Protein AF-A0A1Q7WHR6-F1 (afdb_monomer_lite)

Radius of gyration: 35.39 Å; chains: 1; bounding box: 117×74×98 Å

Sequence (292 aa):
MKTTTLIAAFVVLFVSATIALASGDRPSQTASKLGVRNGVIYACVETNGSSATLGDLKLSNCHKGFRRIAWNIRGPRGLRGVSSAGKQGPAGPAGPTGAQGTQGPAGPAGAAGAQGPKGDKGAQGPSIGTFGPVALTGEDHGCVTDDPGNPNSPWANTTENRSFVVTPAQDGSGYFVTRYDLNGAFTAIVDSQHPGCNDDASFSKATKGTWNGVWTQKVSGKFDYNPDATINSSSATWDAFIAHVFGANGESPTVTFVSYEFDYYDSCGDHWRDAQYDPNDSSNESGTIGNC

Secondary structure (DSSP, 8-state):
-------------------------------PPSEEETTEEEEEEESS--TTTTT-EESS---TTEEEEEEESSPSPPPPP---PPPPPPPPPPPPP-SPPPPPPPPPPPPPPPPPPPPPPPPPPPPPEEEEEEEEEEEE---TTS-TT-TT--SEEEEEEEEEEEEE-TTSSEEEEEEEEEEEEEEEPTTPBPSSTT---B-SS--EEEEEEEEEEEEESS-B--TT----GGG-SHHHHHHHHTBTTS---EEEEEEEEEEEEETTS-EEEEEES-TT-GGG----PPP-

Structure (mmCIF, N/CA/C/O backbone):
data_AF-A0A1Q7WHR6-F1
#
_entry.id   AF-A0A1Q7WHR6-F1
#
loop_
_atom_site.group_PDB
_atom_site.id
_atom_site.type_symbol
_atom_site.label_atom_id
_atom_site.label_alt_id
_atom_site.label_comp_id
_atom_site.label_asym_id
_atom_site.label_entity_id
_atom_site.label_seq_id
_atom_site.pdbx_PDB_ins_code
_atom_site.Cartn_x
_atom_site.Cartn_y
_atom_site.Cartn_z
_atom_site.occupancy
_atom_site.B_iso_or_equiv
_atom_site.auth_seq_id
_atom_site.auth_comp_id
_atom_site.auth_asym_id
_atom_site.auth_atom_id
_atom_site.pdbx_PDB_model_num
ATOM 1 N N . MET A 1 1 ? -91.777 -55.306 6.916 1.00 38.47 1 MET A N 1
ATOM 2 C CA . MET A 1 1 ? -90.867 -56.049 7.813 1.00 38.47 1 MET A CA 1
ATOM 3 C C . MET A 1 1 ? -90.357 -55.091 8.875 1.00 38.47 1 MET A C 1
ATOM 5 O O . MET A 1 1 ? -89.919 -54.003 8.531 1.00 38.47 1 MET A O 1
ATOM 9 N N . LYS A 1 2 ? -90.527 -55.464 10.146 1.00 39.12 2 LYS A N 1
ATOM 10 C CA . LYS A 1 2 ? -90.016 -54.756 11.327 1.00 39.12 2 LYS A CA 1
ATOM 11 C C . LYS A 1 2 ? -88.489 -54.847 11.366 1.00 39.12 2 LYS A C 1
ATOM 13 O O . LYS A 1 2 ? -88.000 -55.949 11.167 1.00 39.12 2 LYS A O 1
ATOM 18 N N . THR A 1 3 ? -87.816 -53.766 11.764 1.00 36.97 3 THR A N 1
ATOM 19 C CA . THR A 1 3 ? -86.768 -53.796 12.806 1.00 36.97 3 THR A CA 1
ATOM 20 C C . THR A 1 3 ? -86.404 -52.374 13.226 1.00 36.97 3 THR A C 1
ATOM 22 O O . THR A 1 3 ? -85.844 -51.598 12.459 1.00 36.97 3 THR A O 1
ATOM 25 N N . THR A 1 4 ? -86.751 -52.061 14.469 1.00 41.03 4 THR A N 1
ATOM 26 C CA . THR A 1 4 ? -86.282 -50.935 15.279 1.00 41.03 4 THR A CA 1
ATOM 27 C C . THR A 1 4 ? -84.907 -51.280 15.846 1.00 41.03 4 THR A C 1
ATOM 29 O O . THR A 1 4 ? -84.769 -52.397 16.335 1.00 41.03 4 THR A O 1
ATOM 32 N N . THR A 1 5 ? -83.937 -50.358 15.896 1.00 35.16 5 THR A N 1
ATOM 33 C CA . THR A 1 5 ? -82.943 -50.268 16.994 1.00 35.16 5 THR A CA 1
ATOM 34 C C . THR A 1 5 ? -82.353 -48.848 17.049 1.00 35.16 5 THR A C 1
ATOM 36 O O . THR A 1 5 ? -81.918 -48.314 16.033 1.00 35.16 5 THR A O 1
ATOM 39 N N . LEU A 1 6 ? -82.404 -48.245 18.243 1.00 41.59 6 LEU A N 1
ATOM 40 C CA . LEU A 1 6 ? -81.814 -46.958 18.641 1.00 41.59 6 LEU A CA 1
ATOM 41 C C . LEU A 1 6 ? -80.280 -46.953 18.508 1.00 41.59 6 LEU A C 1
ATOM 43 O O . LEU A 1 6 ? -79.699 -48.021 18.612 1.00 41.59 6 LEU A O 1
ATOM 47 N N . ILE A 1 7 ? -79.636 -45.774 18.465 1.00 33.69 7 ILE A N 1
ATOM 48 C CA . ILE A 1 7 ? -78.456 -45.446 19.303 1.00 33.69 7 ILE A CA 1
ATOM 49 C C . ILE A 1 7 ? -78.232 -43.915 19.367 1.00 33.69 7 ILE A C 1
ATOM 51 O O . ILE A 1 7 ? -78.179 -43.226 18.355 1.00 33.69 7 ILE A O 1
ATOM 55 N N . ALA A 1 8 ? -78.148 -43.455 20.621 1.00 33.28 8 ALA A N 1
ATOM 56 C CA . ALA A 1 8 ? -77.545 -42.269 21.242 1.00 33.28 8 ALA A CA 1
ATOM 57 C C . ALA A 1 8 ? -77.167 -41.015 20.420 1.00 33.28 8 ALA A C 1
ATOM 59 O O . ALA A 1 8 ? -76.287 -41.027 19.564 1.00 33.28 8 ALA A O 1
ATOM 60 N N . ALA A 1 9 ? -77.722 -39.880 20.857 1.00 34.44 9 ALA A N 1
ATOM 61 C CA . ALA A 1 9 ? -77.229 -38.539 20.568 1.00 34.44 9 ALA A CA 1
ATOM 62 C C . ALA A 1 9 ? -75.995 -38.211 21.432 1.00 34.44 9 ALA A C 1
ATOM 64 O O . ALA A 1 9 ? -76.080 -38.213 22.659 1.00 34.44 9 ALA A O 1
ATOM 65 N N . PHE A 1 10 ? -74.871 -37.878 20.793 1.00 34.62 10 PHE A N 1
ATOM 66 C CA . PHE A 1 10 ? -73.736 -37.200 21.423 1.00 34.62 10 PHE A CA 1
ATOM 67 C C . PHE A 1 10 ? -73.718 -35.746 20.944 1.00 34.62 10 PHE A C 1
ATOM 69 O O . PHE A 1 10 ? -73.472 -35.465 19.773 1.00 34.62 10 PHE A O 1
ATOM 76 N N . VAL A 1 11 ? -73.999 -34.818 21.857 1.00 34.59 11 VAL A N 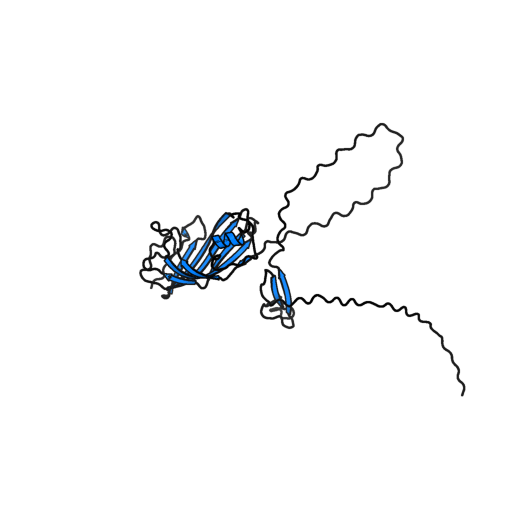1
ATOM 77 C CA . VAL A 1 11 ? -73.813 -33.382 21.638 1.00 34.59 11 VAL A CA 1
ATOM 78 C C . VAL A 1 11 ? -72.322 -33.089 21.788 1.00 34.59 11 VAL A C 1
ATOM 80 O O . VAL A 1 11 ? -71.795 -33.111 22.897 1.00 34.59 11 VAL A O 1
ATOM 83 N N . VAL A 1 12 ? -71.636 -32.831 20.674 1.00 36.25 12 VAL A N 1
ATOM 84 C CA . VAL A 1 12 ? -70.263 -32.312 20.677 1.00 36.25 12 VAL A CA 1
ATOM 85 C C . VAL A 1 12 ? -70.326 -30.815 20.387 1.00 36.25 12 VAL A C 1
ATOM 87 O O . VAL A 1 12 ? -70.587 -30.390 19.265 1.00 36.25 12 VAL A O 1
ATOM 90 N N . LEU A 1 13 ? -70.107 -30.016 21.430 1.00 32.31 13 LEU A N 1
ATOM 91 C CA . LEU A 1 13 ? -69.873 -28.577 21.339 1.00 32.31 13 LEU A CA 1
ATOM 92 C C . LEU A 1 13 ? -68.468 -28.352 20.760 1.00 32.31 13 LEU A C 1
ATOM 94 O O . LEU A 1 13 ? -67.472 -28.470 21.471 1.00 32.31 13 LEU A O 1
ATOM 98 N N . PHE A 1 14 ? -68.375 -28.035 19.468 1.00 32.69 14 PHE A N 1
ATOM 99 C CA . PHE A 1 14 ? -67.142 -27.512 18.882 1.00 32.69 14 PHE A CA 1
ATOM 100 C C . PHE A 1 14 ? -67.062 -26.005 19.140 1.00 32.69 14 PHE A C 1
ATOM 102 O O . PHE A 1 14 ? -67.737 -25.210 18.491 1.00 32.69 14 PHE A O 1
ATOM 109 N N . VAL A 1 15 ? -66.217 -25.612 20.094 1.00 36.81 15 VAL A N 1
ATOM 110 C CA . VAL A 1 15 ? -65.730 -24.235 20.214 1.00 36.81 15 VAL A CA 1
ATOM 111 C C . VAL A 1 15 ? -64.713 -24.023 19.095 1.00 36.81 15 VAL A C 1
ATOM 113 O O . VAL A 1 15 ? -63.609 -24.563 19.125 1.00 36.81 15 VAL A O 1
ATOM 116 N N . SER A 1 16 ? -65.096 -23.268 18.071 1.00 37.38 16 SER A N 1
ATOM 117 C CA . SER A 1 16 ? -64.207 -22.855 16.989 1.00 37.38 16 SER A CA 1
ATOM 118 C C . SER A 1 16 ? -63.208 -21.812 17.497 1.00 37.38 16 SER A C 1
ATOM 120 O O . SER A 1 16 ? -63.528 -20.628 17.586 1.00 37.38 16 SER A O 1
ATOM 122 N N . ALA A 1 17 ? -61.991 -22.249 17.823 1.00 36.03 17 ALA A N 1
ATOM 123 C CA . ALA A 1 17 ? -60.837 -21.370 17.969 1.00 36.03 17 ALA A CA 1
ATOM 124 C C . ALA A 1 17 ? -60.294 -21.021 16.574 1.00 36.03 17 ALA A C 1
ATOM 126 O O . ALA A 1 17 ? -59.627 -21.827 15.926 1.00 36.03 17 ALA A O 1
ATOM 127 N N . THR A 1 18 ? -60.587 -19.815 16.095 1.00 38.56 18 THR A N 1
ATOM 128 C CA . THR A 1 18 ? -59.918 -19.231 14.929 1.00 38.56 18 THR A CA 1
ATOM 129 C C . THR A 1 18 ? -58.466 -18.928 15.291 1.00 38.56 18 THR A C 1
ATOM 131 O O . THR A 1 18 ? -58.178 -17.937 15.961 1.00 38.56 18 THR A O 1
ATOM 134 N N . ILE A 1 19 ? -57.541 -19.780 14.851 1.00 40.56 19 ILE A N 1
ATOM 135 C CA . ILE A 1 19 ? -56.112 -19.465 14.846 1.00 40.56 19 ILE A CA 1
ATOM 136 C C . ILE A 1 19 ? -55.890 -18.473 13.704 1.00 40.56 19 ILE A C 1
ATOM 138 O O . ILE A 1 19 ? -55.896 -18.846 12.531 1.00 40.56 19 ILE A O 1
ATOM 142 N N . ALA A 1 20 ? -55.711 -17.198 14.045 1.00 36.25 20 ALA A N 1
ATOM 143 C CA . ALA A 1 20 ? -55.145 -16.225 13.127 1.00 36.25 20 ALA A CA 1
ATOM 144 C C . ALA A 1 20 ? -53.688 -16.634 12.862 1.00 36.25 20 ALA A C 1
ATOM 146 O O . ALA A 1 20 ? -52.799 -16.384 13.676 1.00 36.25 20 ALA A O 1
ATOM 147 N N . LEU A 1 21 ? -53.446 -17.310 11.738 1.00 35.66 21 LEU A N 1
ATOM 148 C CA . LEU A 1 21 ? -52.103 -17.453 11.194 1.00 35.66 21 LEU A CA 1
ATOM 149 C C . LEU A 1 21 ? -51.655 -16.054 10.777 1.00 35.66 21 LEU A C 1
ATOM 151 O O . LEU A 1 21 ? -52.001 -15.574 9.701 1.00 35.66 21 LEU A O 1
ATOM 155 N N . ALA A 1 22 ? -50.909 -15.386 11.654 1.00 37.78 22 ALA A N 1
ATOM 156 C CA . ALA A 1 22 ? -50.088 -14.263 11.254 1.00 37.78 22 ALA A CA 1
ATOM 157 C C . ALA A 1 22 ? -49.072 -14.812 10.244 1.00 37.78 22 ALA A C 1
ATOM 159 O O . ALA A 1 22 ? -48.061 -15.412 10.614 1.00 37.78 22 ALA A O 1
ATOM 160 N N . SER A 1 23 ? -49.378 -14.660 8.957 1.00 36.09 23 SER A N 1
ATOM 161 C CA . SER A 1 23 ? -48.401 -14.740 7.883 1.00 36.09 23 SER A CA 1
ATOM 162 C C . SER A 1 23 ? -47.392 -13.630 8.139 1.00 36.09 23 SER A C 1
ATOM 164 O O . SER A 1 23 ? -47.563 -12.487 7.722 1.00 36.09 23 SER A O 1
ATOM 166 N N . GLY A 1 24 ? -46.370 -13.958 8.927 1.00 35.31 24 GLY A N 1
ATOM 167 C CA . GLY A 1 24 ? -45.174 -13.154 9.048 1.00 35.31 24 GLY A CA 1
ATOM 168 C C . GLY A 1 24 ? -44.484 -13.170 7.697 1.00 35.31 24 GLY A C 1
ATOM 169 O O . GLY A 1 24 ? -43.630 -14.024 7.454 1.00 35.31 24 GLY A O 1
ATOM 170 N N . ASP A 1 25 ? -44.874 -12.242 6.825 1.00 33.44 25 ASP A N 1
ATOM 171 C CA . ASP A 1 25 ? -44.061 -11.832 5.694 1.00 33.44 25 ASP A CA 1
ATOM 172 C C . ASP A 1 25 ? -42.726 -11.371 6.270 1.00 33.44 25 ASP A C 1
ATOM 174 O O . ASP A 1 25 ? -42.564 -10.265 6.792 1.00 33.44 25 ASP A O 1
ATOM 178 N N . ARG A 1 26 ? -41.753 -12.284 6.245 1.00 35.84 26 ARG A N 1
ATOM 179 C CA . ARG A 1 26 ? -40.358 -11.926 6.450 1.00 35.84 26 ARG A CA 1
ATOM 180 C C . ARG A 1 26 ? -40.039 -10.908 5.361 1.00 35.84 26 ARG A C 1
ATOM 182 O O . ARG A 1 26 ? -40.269 -11.226 4.193 1.00 35.84 26 ARG A O 1
ATOM 189 N N . PRO A 1 27 ? -39.503 -9.723 5.696 1.00 35.78 27 PRO A N 1
ATOM 190 C CA . PRO A 1 27 ? -39.115 -8.768 4.678 1.00 35.78 27 PRO A CA 1
ATOM 191 C C . PRO A 1 27 ? -38.142 -9.471 3.735 1.00 35.78 27 PRO A C 1
ATOM 193 O O . PRO A 1 27 ? -37.086 -9.960 4.151 1.00 35.78 27 PRO A O 1
ATOM 196 N N . SER A 1 28 ? -38.560 -9.585 2.475 1.00 39.00 28 SER A N 1
ATOM 197 C CA . SER A 1 28 ? -37.748 -10.083 1.380 1.00 39.00 28 SER A CA 1
ATOM 198 C C . SER A 1 28 ? -36.510 -9.200 1.302 1.00 39.00 28 SER A C 1
ATOM 200 O O . SER A 1 28 ? -36.550 -8.102 0.750 1.00 39.00 28 SER A O 1
ATOM 202 N N . GLN A 1 29 ? -35.412 -9.663 1.902 1.00 44.34 29 GLN A N 1
ATOM 203 C CA . GLN A 1 29 ? -34.105 -9.070 1.690 1.00 44.34 29 GLN A CA 1
ATOM 204 C C . GLN A 1 29 ? -33.815 -9.186 0.198 1.00 44.34 29 GLN A C 1
ATOM 206 O O . GLN A 1 29 ? -33.512 -10.277 -0.293 1.00 44.34 29 GLN A O 1
ATOM 211 N N . THR A 1 30 ? -33.924 -8.065 -0.516 1.00 43.00 30 THR A N 1
ATOM 212 C CA . THR A 1 30 ? -33.349 -7.874 -1.848 1.00 43.00 30 THR A CA 1
ATOM 213 C C . THR A 1 30 ? -31.996 -8.563 -1.873 1.00 43.00 30 THR A C 1
ATOM 215 O O . THR A 1 30 ? -31.119 -8.242 -1.070 1.00 43.00 30 THR A O 1
ATOM 218 N N . ALA A 1 31 ? -31.861 -9.589 -2.710 1.00 53.69 31 ALA A N 1
ATOM 219 C CA . ALA A 1 31 ? -30.691 -10.439 -2.688 1.00 53.69 31 ALA A CA 1
ATOM 220 C C . ALA A 1 31 ? -29.458 -9.629 -3.103 1.00 53.69 31 ALA A C 1
ATOM 222 O O . ALA A 1 31 ? -29.236 -9.382 -4.285 1.00 53.69 31 ALA A O 1
ATOM 223 N N . SER A 1 32 ? -28.662 -9.201 -2.121 1.00 58.97 32 SER A N 1
ATOM 224 C CA . SER A 1 32 ? -27.377 -8.560 -2.372 1.00 58.97 32 SER A CA 1
ATOM 225 C C . SER A 1 32 ? -26.523 -9.474 -3.252 1.00 58.97 32 SER A C 1
ATOM 227 O O . SER A 1 32 ? -26.361 -10.660 -2.953 1.00 58.97 32 SER A O 1
ATOM 229 N N . LYS A 1 33 ? -26.011 -8.916 -4.356 1.00 76.19 33 LYS A N 1
ATOM 230 C CA . LYS A 1 33 ? -25.026 -9.556 -5.241 1.00 76.19 33 LYS A CA 1
ATOM 231 C C . LYS A 1 33 ? -23.823 -9.995 -4.391 1.00 76.19 33 LYS A C 1
ATOM 233 O O . LYS A 1 33 ? -23.391 -9.223 -3.536 1.00 76.19 33 LYS A O 1
ATOM 238 N N . LEU A 1 34 ? -23.330 -11.214 -4.613 1.00 81.94 34 LEU A N 1
ATOM 239 C CA . LEU A 1 34 ? -22.184 -11.781 -3.889 1.00 81.94 34 LEU A CA 1
ATOM 240 C C . LEU A 1 34 ? -20.932 -10.902 -4.052 1.00 81.94 34 LEU A C 1
ATOM 242 O O . LEU A 1 34 ? -20.811 -10.170 -5.038 1.00 81.94 34 LEU A O 1
ATOM 246 N N . GLY A 1 35 ? -20.025 -10.960 -3.076 1.00 79.44 35 GLY A N 1
ATOM 247 C CA . GLY A 1 35 ? -18.843 -10.097 -2.983 1.00 79.44 35 GLY A CA 1
ATOM 248 C C . GLY A 1 35 ? -18.822 -9.231 -1.721 1.00 79.44 35 GLY A C 1
ATOM 249 O O . GLY A 1 35 ? -19.661 -9.376 -0.831 1.00 79.44 35 GLY A O 1
ATOM 250 N N . VAL A 1 36 ? -17.847 -8.323 -1.641 1.00 81.69 36 VAL A N 1
ATOM 251 C CA . VAL A 1 36 ? -17.707 -7.368 -0.530 1.00 81.69 36 VAL A CA 1
ATOM 252 C C . VAL A 1 36 ? -18.415 -6.068 -0.891 1.00 81.69 36 VAL A C 1
ATOM 254 O O . VAL A 1 36 ? -18.071 -5.447 -1.894 1.00 81.69 36 VAL A O 1
ATOM 257 N N . ARG A 1 37 ? -19.393 -5.640 -0.083 1.00 74.38 37 ARG A N 1
ATOM 258 C CA . ARG A 1 37 ? -20.081 -4.349 -0.250 1.00 74.38 37 ARG A CA 1
ATOM 259 C C . ARG A 1 37 ? -20.375 -3.695 1.088 1.00 74.38 37 ARG A C 1
ATOM 261 O O . ARG A 1 37 ? -20.989 -4.316 1.950 1.00 74.38 37 ARG A O 1
ATOM 268 N N . ASN A 1 38 ? -19.974 -2.431 1.226 1.00 65.06 38 ASN A N 1
ATOM 269 C CA . ASN A 1 38 ? -20.167 -1.617 2.432 1.00 65.06 38 ASN A CA 1
ATOM 270 C C . ASN A 1 38 ? -19.705 -2.338 3.709 1.00 65.06 38 ASN A C 1
ATOM 272 O O . ASN A 1 38 ? -20.415 -2.363 4.709 1.00 65.06 38 ASN A O 1
ATOM 276 N N . GLY A 1 39 ? -18.549 -3.006 3.643 1.00 66.88 39 GLY A N 1
ATOM 277 C CA . GLY A 1 39 ? -18.014 -3.753 4.780 1.00 66.88 39 GLY A CA 1
ATOM 278 C C . GLY A 1 39 ? -18.786 -5.017 5.146 1.00 66.88 39 GLY A C 1
ATOM 279 O O . GLY A 1 39 ? -18.549 -5.573 6.206 1.00 66.88 39 GLY A O 1
ATOM 280 N N . VAL A 1 40 ? -19.693 -5.502 4.301 1.00 73.25 40 VAL A N 1
ATOM 281 C CA . VAL A 1 40 ? -20.352 -6.797 4.485 1.00 73.25 40 VAL A CA 1
ATOM 282 C C . VAL A 1 40 ? -19.897 -7.732 3.378 1.00 73.25 40 VAL A C 1
ATOM 284 O O . VAL A 1 40 ? -19.962 -7.387 2.195 1.00 73.25 40 VAL A O 1
ATOM 287 N N . ILE A 1 41 ? -19.435 -8.920 3.760 1.00 83.31 41 ILE A N 1
ATOM 288 C CA . ILE A 1 41 ? -19.103 -9.978 2.812 1.00 83.31 41 ILE A CA 1
ATOM 289 C C . ILE A 1 41 ? -20.350 -10.820 2.594 1.00 83.31 41 ILE A C 1
ATOM 291 O O . ILE A 1 41 ? -20.905 -11.376 3.540 1.00 83.31 41 ILE A O 1
ATOM 295 N N . TYR A 1 42 ? -20.777 -10.914 1.340 1.00 84.44 42 TYR A N 1
ATOM 296 C CA . TYR A 1 42 ? -21.857 -11.782 0.895 1.00 84.44 42 TYR A CA 1
ATOM 297 C C . TYR A 1 42 ? -21.247 -12.963 0.149 1.00 84.44 42 TYR A C 1
ATOM 299 O O . TYR A 1 42 ? -20.692 -12.793 -0.938 1.00 84.44 42 TYR A O 1
ATOM 307 N N . ALA A 1 43 ? -21.360 -14.159 0.717 1.00 90.38 43 ALA A N 1
ATOM 308 C CA . ALA A 1 43 ? -20.794 -15.367 0.131 1.00 90.38 43 ALA A CA 1
ATOM 309 C C . ALA A 1 43 ? -21.745 -16.558 0.258 1.00 90.38 43 ALA A C 1
ATOM 311 O O . ALA A 1 43 ? -22.753 -16.520 0.971 1.00 90.38 43 ALA A O 1
ATOM 312 N N . CYS A 1 44 ? -21.407 -17.630 -0.443 1.00 91.56 44 CYS A N 1
ATOM 313 C CA . CYS A 1 44 ? -22.079 -18.914 -0.352 1.00 91.56 44 CYS A CA 1
ATOM 314 C C . CYS A 1 44 ? -21.124 -19.900 0.319 1.00 91.56 44 CYS A C 1
ATOM 316 O O . CYS A 1 44 ? -19.983 -20.023 -0.120 1.00 91.56 44 CYS A O 1
ATOM 318 N N . VAL A 1 45 ? -21.586 -20.589 1.360 1.00 92.00 45 VAL A N 1
ATOM 319 C CA . VAL A 1 45 ? -20.843 -21.676 2.005 1.00 92.00 45 VAL A CA 1
ATOM 320 C C . VAL A 1 45 ? -21.401 -23.017 1.552 1.00 92.00 45 VAL A C 1
ATOM 322 O O . VAL A 1 45 ? -22.621 -23.214 1.566 1.00 92.00 45 VAL A O 1
ATOM 325 N N . GLU A 1 46 ? -20.530 -23.925 1.126 1.00 91.12 46 GLU A N 1
ATOM 326 C CA . GLU A 1 46 ? -20.921 -25.279 0.742 1.00 91.12 46 GLU A CA 1
ATOM 327 C C . GLU A 1 46 ? -21.429 -26.044 1.962 1.00 91.12 46 GLU A C 1
ATOM 329 O O . GLU A 1 46 ? -20.741 -26.166 2.974 1.00 91.12 46 GLU A O 1
ATOM 334 N N . THR A 1 47 ? -22.659 -26.542 1.882 1.00 89.19 47 THR A N 1
ATOM 335 C CA . THR A 1 47 ? -23.304 -27.297 2.971 1.00 89.19 47 THR A CA 1
ATOM 336 C C . THR A 1 47 ? -23.578 -28.747 2.636 1.00 89.19 47 THR A C 1
ATOM 338 O O . THR A 1 47 ? -23.815 -29.535 3.543 1.00 89.19 47 THR A O 1
ATOM 341 N N . ASN A 1 48 ? -23.492 -29.096 1.355 1.00 86.88 48 ASN A N 1
ATOM 342 C CA . ASN A 1 48 ? -23.523 -30.460 0.863 1.00 86.88 48 ASN A CA 1
ATOM 343 C C . ASN A 1 48 ? -22.339 -30.610 -0.093 1.00 86.88 48 ASN A C 1
ATOM 345 O O . ASN A 1 48 ? -22.377 -30.032 -1.173 1.00 86.88 48 ASN A O 1
ATOM 349 N N . GLY A 1 49 ? -21.324 -31.365 0.316 1.00 82.00 49 GLY A N 1
ATOM 350 C CA . GLY A 1 49 ? -20.096 -31.605 -0.439 1.00 82.00 49 GLY A CA 1
ATOM 351 C C . GLY A 1 49 ? -19.376 -32.844 0.094 1.00 82.00 49 GLY A C 1
ATOM 352 O O . GLY A 1 49 ? -19.847 -33.491 1.033 1.00 82.00 49 GLY A O 1
ATOM 353 N N . SER A 1 50 ? -18.240 -33.194 -0.502 1.00 87.69 50 SER A N 1
ATOM 354 C CA . SER A 1 50 ? -17.350 -34.216 0.061 1.00 87.69 50 SER A CA 1
ATOM 355 C C . SER A 1 50 ? -16.581 -33.656 1.263 1.00 87.69 50 SER A C 1
ATOM 357 O O . SER A 1 50 ? -16.588 -32.451 1.516 1.00 87.69 50 SER A O 1
ATOM 359 N N . SER A 1 51 ? -15.837 -34.503 1.977 1.00 85.75 51 SER A N 1
ATOM 360 C CA . SER A 1 51 ? -14.931 -34.052 3.045 1.00 85.75 51 SER A CA 1
ATOM 361 C C . SER A 1 51 ? -13.872 -33.043 2.580 1.00 85.75 51 SER A C 1
ATOM 363 O O . SER A 1 51 ? -13.285 -32.369 3.416 1.00 85.75 51 SER A O 1
ATOM 365 N N . ALA A 1 52 ? -13.624 -32.935 1.270 1.00 83.19 52 ALA A N 1
ATOM 366 C CA . ALA A 1 52 ? -12.661 -32.002 0.690 1.00 83.19 52 ALA A CA 1
ATOM 367 C C . ALA A 1 52 ? -13.261 -30.638 0.300 1.00 83.19 52 ALA A C 1
ATOM 369 O O . ALA A 1 52 ? -12.507 -29.738 -0.042 1.00 83.19 52 ALA A O 1
ATOM 370 N N . THR A 1 53 ? -14.590 -30.501 0.283 1.00 83.25 53 THR A N 1
ATOM 371 C CA . THR A 1 53 ? -15.293 -29.329 -0.290 1.00 83.25 53 THR A CA 1
ATOM 372 C C . THR A 1 53 ? -16.350 -28.749 0.648 1.00 83.25 53 THR A C 1
ATOM 374 O O . THR A 1 53 ? -16.685 -27.570 0.570 1.00 83.25 53 THR A O 1
ATOM 377 N N . LEU A 1 54 ? -16.859 -29.540 1.598 1.00 85.75 54 LEU A N 1
ATOM 378 C CA . LEU A 1 54 ? -17.799 -29.061 2.605 1.00 85.75 54 LEU A CA 1
ATOM 379 C C . LEU A 1 54 ? -17.193 -27.900 3.413 1.00 85.75 54 LEU A C 1
ATOM 381 O O . LEU A 1 54 ? -16.160 -28.056 4.060 1.00 85.75 54 LEU A O 1
ATOM 385 N N . GLY A 1 55 ? -17.879 -26.756 3.426 1.00 85.31 55 GLY A N 1
ATOM 386 C CA . GLY A 1 55 ? -17.413 -25.535 4.085 1.00 85.31 55 GLY A CA 1
ATOM 387 C C . GLY A 1 55 ? -16.681 -24.551 3.172 1.00 85.31 55 GLY A C 1
ATOM 388 O O . GLY A 1 55 ? -16.412 -23.433 3.613 1.00 85.31 55 GLY A O 1
ATOM 389 N N . ASP A 1 56 ? -16.421 -24.904 1.911 1.00 89.75 56 ASP A N 1
ATOM 390 C CA . ASP A 1 56 ? -15.816 -23.992 0.944 1.00 89.75 56 ASP A CA 1
ATOM 391 C C . ASP A 1 56 ? -16.625 -22.700 0.797 1.00 89.75 56 ASP A C 1
ATOM 393 O O . ASP A 1 56 ? -17.857 -22.701 0.677 1.00 89.75 56 ASP A O 1
ATOM 397 N N . LEU A 1 57 ? -15.901 -21.584 0.730 1.00 89.62 57 LEU A N 1
ATOM 398 C CA . LEU A 1 57 ? -16.463 -20.269 0.470 1.00 89.62 57 LEU A CA 1
ATOM 399 C C . LEU A 1 57 ? -16.422 -19.965 -1.034 1.00 89.62 57 LEU A C 1
ATOM 401 O O . LEU A 1 57 ? -15.357 -19.987 -1.650 1.00 89.62 57 LEU A O 1
ATOM 405 N N . LYS A 1 58 ? -17.568 -19.629 -1.636 1.00 85.56 58 LYS A N 1
ATOM 406 C CA . LYS A 1 58 ? -17.667 -19.224 -3.050 1.00 85.56 58 LYS A CA 1
ATOM 407 C C . LYS A 1 58 ? -18.324 -17.847 -3.188 1.00 85.56 58 LYS A C 1
ATOM 409 O O . LYS A 1 58 ? -19.302 -17.536 -2.506 1.00 85.56 58 LYS A O 1
ATOM 414 N N . LEU A 1 59 ? -17.800 -17.037 -4.113 1.00 85.31 59 LEU A N 1
ATOM 415 C CA . LEU A 1 59 ? -18.279 -15.677 -4.425 1.00 85.31 59 LEU A CA 1
ATOM 416 C C . LEU A 1 59 ? -18.990 -15.575 -5.789 1.00 85.31 59 LEU A C 1
ATOM 418 O O . LEU A 1 59 ? -19.409 -14.489 -6.180 1.00 85.31 59 LEU A O 1
ATOM 422 N N . SER A 1 60 ? -19.127 -16.688 -6.518 1.00 78.00 60 SER A N 1
ATOM 423 C CA . SER A 1 60 ? -19.587 -16.711 -7.913 1.00 78.00 60 SER A CA 1
ATOM 424 C C . SER A 1 60 ? -21.107 -16.858 -8.079 1.00 78.00 60 SER A C 1
ATOM 426 O O . SER A 1 60 ? -21.683 -16.075 -8.822 1.00 78.00 60 SER A O 1
ATOM 428 N N . ASN A 1 61 ? -21.774 -17.804 -7.404 1.00 80.81 61 ASN A N 1
ATOM 429 C CA . ASN A 1 61 ? -23.242 -17.929 -7.298 1.00 80.81 61 ASN A CA 1
ATOM 430 C C . ASN A 1 61 ? -23.622 -18.940 -6.198 1.00 80.81 61 ASN A C 1
ATOM 432 O O . ASN A 1 61 ? -22.889 -19.896 -5.951 1.00 80.81 61 ASN A O 1
ATOM 436 N N . CYS A 1 62 ? -24.780 -18.765 -5.546 1.00 84.38 62 CYS A N 1
ATOM 437 C CA . CYS A 1 62 ? -25.284 -19.755 -4.584 1.00 84.38 62 CYS A CA 1
ATOM 438 C C . CYS A 1 62 ? -26.086 -20.827 -5.326 1.00 84.38 62 CYS A C 1
ATOM 440 O O . CYS A 1 62 ? -27.217 -20.582 -5.745 1.00 84.38 62 CYS A O 1
ATOM 442 N N . HIS A 1 63 ? -25.509 -22.017 -5.469 1.00 83.81 63 HIS A N 1
ATOM 443 C CA . HIS A 1 63 ? -26.179 -23.171 -6.065 1.00 83.81 63 HIS A CA 1
ATOM 444 C C . HIS A 1 63 ? -26.887 -24.030 -5.006 1.00 83.81 63 HIS A C 1
ATOM 446 O O . HIS A 1 63 ? -26.722 -23.843 -3.798 1.00 83.81 63 HIS A O 1
ATOM 452 N N . LYS A 1 64 ? -27.700 -24.994 -5.455 1.00 87.19 64 LYS A N 1
ATOM 453 C CA . LYS A 1 64 ? -28.340 -25.971 -4.564 1.00 87.19 64 LYS A CA 1
ATOM 454 C C . LYS A 1 64 ? -27.256 -26.732 -3.789 1.00 87.19 64 LYS A C 1
ATOM 456 O O . LYS A 1 64 ? -26.330 -27.249 -4.396 1.00 87.19 64 LYS A O 1
ATOM 461 N N . GLY A 1 65 ? -27.380 -26.788 -2.463 1.00 84.75 65 GLY A N 1
ATOM 462 C CA . GLY A 1 65 ? -26.349 -27.349 -1.580 1.00 84.75 65 GLY A CA 1
ATOM 463 C C . GLY A 1 65 ? -25.431 -26.309 -0.938 1.00 84.75 65 GLY A C 1
ATOM 464 O O . GLY A 1 65 ? -24.634 -26.673 -0.080 1.00 84.75 65 GLY A O 1
ATOM 465 N N . PHE A 1 66 ? -25.589 -25.025 -1.264 1.00 88.44 66 PHE A N 1
ATOM 466 C CA . PHE A 1 66 ? -24.906 -23.923 -0.593 1.00 88.44 66 PHE A CA 1
ATOM 467 C C . PHE A 1 66 ? -25.879 -23.117 0.267 1.00 88.44 66 PHE A C 1
ATOM 469 O O . PHE A 1 66 ? -27.047 -22.931 -0.086 1.00 88.44 66 PHE A O 1
ATOM 476 N N . ARG A 1 67 ? -25.386 -22.581 1.385 1.00 88.06 67 ARG A N 1
ATOM 477 C CA . ARG A 1 67 ? -26.106 -21.594 2.194 1.00 88.06 67 ARG A CA 1
ATOM 478 C C . ARG A 1 67 ? -25.510 -20.221 1.966 1.00 88.06 67 ARG A C 1
ATOM 480 O O . ARG A 1 67 ? -24.300 -20.037 2.032 1.00 88.06 67 ARG A O 1
ATOM 487 N N . ARG A 1 68 ? -26.370 -19.233 1.734 1.00 87.19 68 ARG A N 1
ATOM 488 C CA . ARG A 1 68 ? -25.927 -17.844 1.687 1.00 87.19 68 ARG A CA 1
ATOM 489 C C . ARG A 1 68 ? -25.610 -17.372 3.098 1.00 87.19 68 ARG A C 1
ATOM 491 O O . ARG A 1 68 ? -26.442 -17.512 3.996 1.00 87.19 68 ARG A O 1
ATOM 498 N N . ILE A 1 69 ? -24.436 -16.790 3.263 1.00 85.00 69 ILE A N 1
ATOM 499 C CA . ILE A 1 69 ? -24.009 -16.147 4.495 1.00 85.00 69 ILE A CA 1
ATOM 500 C C . ILE A 1 69 ? -23.675 -14.691 4.208 1.00 85.00 69 ILE A C 1
ATOM 502 O O . ILE A 1 69 ? -23.240 -14.324 3.115 1.00 85.00 69 ILE A O 1
ATOM 506 N N . ALA A 1 70 ? -23.924 -13.864 5.210 1.00 80.31 70 ALA A N 1
ATOM 507 C CA . ALA A 1 70 ? -23.462 -12.497 5.238 1.00 80.31 70 ALA A CA 1
ATOM 508 C C . ALA A 1 70 ? -22.804 -12.278 6.592 1.00 80.31 70 ALA A C 1
ATOM 510 O O . ALA A 1 70 ? -23.391 -12.625 7.620 1.00 80.31 70 ALA A O 1
ATOM 511 N N . TRP A 1 71 ? -21.601 -11.721 6.596 1.00 75.56 71 TRP A N 1
ATOM 512 C CA . TRP A 1 71 ? -20.978 -11.270 7.830 1.00 75.56 71 TRP A CA 1
ATOM 513 C C . TRP A 1 71 ? -20.408 -9.881 7.635 1.00 75.56 71 TRP A C 1
ATOM 515 O O . TRP A 1 71 ? -19.884 -9.529 6.576 1.00 75.56 71 TRP A O 1
ATOM 525 N N . ASN A 1 72 ? -20.581 -9.077 8.673 1.00 69.69 72 ASN A N 1
ATOM 526 C CA . ASN A 1 72 ? -20.063 -7.732 8.692 1.00 69.69 72 ASN A CA 1
ATOM 527 C C . ASN A 1 72 ? -18.586 -7.792 9.094 1.00 69.69 72 ASN A C 1
ATOM 529 O O . ASN A 1 72 ? -18.255 -8.355 10.136 1.00 69.69 72 ASN A O 1
ATOM 533 N N . ILE A 1 73 ? -17.715 -7.238 8.257 1.00 68.44 73 ILE A N 1
ATOM 534 C CA . ILE A 1 73 ? -16.308 -6.978 8.580 1.00 68.44 73 ILE A CA 1
ATOM 535 C C . ILE A 1 73 ? -16.115 -5.568 9.162 1.00 68.44 73 ILE A C 1
ATOM 537 O O . ILE A 1 73 ? -15.014 -5.225 9.588 1.00 68.44 73 ILE A O 1
ATOM 541 N N . ARG A 1 74 ? -17.186 -4.762 9.226 1.00 55.00 74 ARG A N 1
ATOM 542 C CA . ARG A 1 74 ? -17.247 -3.462 9.905 1.00 55.00 74 ARG A CA 1
ATOM 543 C C . ARG A 1 74 ? -18.162 -3.539 11.136 1.00 55.00 74 ARG A C 1
ATOM 545 O O . ARG A 1 74 ? -19.256 -4.090 11.108 1.00 55.00 74 ARG A O 1
ATOM 552 N N . GLY A 1 75 ? -17.734 -3.001 12.270 1.00 50.56 75 GLY A N 1
ATOM 553 C CA . GLY A 1 75 ? -18.650 -2.786 13.399 1.00 50.56 75 GLY A CA 1
ATOM 554 C C . GLY A 1 75 ? -19.603 -1.619 13.166 1.00 50.56 75 GLY A C 1
ATOM 555 O O . GLY A 1 75 ? -19.283 -0.743 12.364 1.00 50.56 75 GLY A O 1
ATOM 556 N N . PRO A 1 76 ? -20.751 -1.537 13.869 1.00 43.72 76 PRO A N 1
ATOM 557 C CA . PRO A 1 76 ? -21.397 -0.242 14.063 1.00 43.72 76 PRO A CA 1
ATOM 558 C C . PRO A 1 76 ? -20.376 0.757 14.636 1.00 43.72 76 PRO A C 1
ATOM 560 O O . PRO A 1 76 ? -19.510 0.376 15.426 1.00 43.72 76 PRO A O 1
ATOM 563 N N . ARG A 1 77 ? -20.469 2.031 14.231 1.00 45.06 77 ARG A N 1
ATOM 564 C CA . ARG A 1 77 ? -19.599 3.117 14.716 1.00 45.06 77 ARG A CA 1
ATOM 565 C C . ARG A 1 77 ? -19.507 3.076 16.249 1.00 45.06 77 ARG A C 1
ATOM 567 O O . ARG A 1 77 ? -20.539 3.057 16.919 1.00 45.06 77 ARG A O 1
ATOM 574 N N . GLY A 1 78 ? -18.288 3.072 16.795 1.00 46.25 78 GLY A N 1
ATOM 575 C CA . GLY A 1 78 ? -18.069 3.118 18.243 1.00 46.25 78 GLY A CA 1
ATOM 576 C C . GLY A 1 78 ? -18.722 4.356 18.863 1.00 46.25 78 GLY A C 1
ATOM 577 O O . GLY A 1 78 ? -18.699 5.441 18.274 1.00 46.25 78 GLY A O 1
ATOM 578 N N . LEU A 1 79 ? -19.334 4.205 20.039 1.00 41.72 79 LEU A N 1
ATOM 579 C CA . LEU A 1 79 ? -19.832 5.355 20.792 1.00 41.72 79 LEU A CA 1
ATOM 580 C C . LEU A 1 79 ? -18.652 6.237 21.223 1.00 41.72 79 LEU A C 1
ATOM 582 O O . LEU A 1 79 ? -17.591 5.737 21.595 1.00 41.72 79 LEU A O 1
ATOM 586 N N . ARG A 1 80 ? -18.858 7.559 21.182 1.00 47.91 80 ARG A N 1
ATOM 587 C CA . ARG A 1 80 ? -17.918 8.565 21.694 1.00 47.91 80 ARG A CA 1
ATOM 588 C C . ARG A 1 80 ? -17.609 8.233 23.162 1.00 47.91 80 ARG A C 1
ATOM 590 O O . ARG A 1 80 ? -18.546 8.025 23.931 1.00 47.91 80 ARG A O 1
ATOM 597 N N . GLY A 1 81 ? -16.328 8.154 23.531 1.00 41.12 81 GLY A N 1
ATOM 598 C CA . GLY A 1 81 ? -15.906 7.798 24.887 1.00 41.12 81 GLY A CA 1
ATOM 599 C C . GLY A 1 81 ? -16.599 8.675 25.930 1.00 41.12 81 GLY A C 1
ATOM 600 O O . GLY A 1 81 ? -16.475 9.898 25.900 1.00 41.12 81 GLY A O 1
ATOM 601 N N . VAL A 1 82 ? -17.366 8.055 26.826 1.00 38.62 82 VAL A N 1
ATOM 602 C CA . VAL A 1 82 ? -17.946 8.740 27.981 1.00 38.62 82 VAL A CA 1
ATOM 603 C C . VAL A 1 82 ? -16.811 9.120 28.926 1.00 38.62 82 VAL A C 1
ATOM 605 O O . VAL A 1 82 ? -16.168 8.255 29.518 1.00 38.62 82 VAL A O 1
ATOM 608 N N . SER A 1 83 ? -16.557 10.420 29.070 1.00 45.84 83 SER A N 1
ATOM 609 C CA . SER A 1 83 ? -15.830 10.933 30.223 1.00 45.84 83 SER A CA 1
ATOM 610 C C . SER A 1 83 ? -16.621 10.554 31.476 1.00 45.84 83 SER A C 1
ATOM 612 O O . SER A 1 83 ? -17.827 10.784 31.575 1.00 45.84 83 SER A O 1
ATOM 614 N N . SER A 1 84 ? -15.956 9.907 32.426 1.00 43.00 84 SER A N 1
ATOM 615 C CA . SER A 1 84 ? -16.538 9.541 33.711 1.00 43.00 84 SER A CA 1
ATOM 616 C C . SER A 1 84 ? -16.932 10.803 34.485 1.00 43.00 84 SER A C 1
ATOM 618 O O . SER A 1 84 ? -16.094 11.411 35.150 1.00 43.00 84 SER A O 1
ATOM 620 N N . ALA A 1 85 ? -18.206 11.190 34.433 1.00 48.09 85 ALA A N 1
ATOM 621 C CA . ALA A 1 85 ? -18.789 11.993 35.499 1.00 48.09 85 ALA A CA 1
ATOM 622 C C . ALA A 1 85 ? -18.719 11.152 36.788 1.00 48.09 85 ALA A C 1
ATOM 624 O O . ALA A 1 85 ? -19.173 10.006 36.813 1.00 48.09 85 ALA A O 1
ATOM 625 N N . GLY A 1 86 ? -18.048 11.677 37.815 1.00 45.38 86 GLY A N 1
ATOM 626 C CA . GLY A 1 86 ? -17.714 10.947 39.039 1.00 45.38 86 GLY A CA 1
ATOM 627 C C . GLY A 1 86 ? -18.935 10.333 39.729 1.00 45.38 86 GLY A C 1
ATOM 628 O O . GLY A 1 86 ? -20.009 10.931 39.773 1.00 45.38 86 GLY A O 1
ATOM 629 N N . LYS A 1 87 ? -18.765 9.132 40.297 1.00 40.28 87 LYS A N 1
ATOM 630 C CA . LYS A 1 87 ? -19.772 8.528 41.178 1.00 40.28 87 LYS A CA 1
ATOM 631 C C . LYS A 1 87 ? -20.031 9.480 42.352 1.00 40.28 87 LYS A C 1
ATOM 633 O O . LYS A 1 87 ? -19.087 9.873 43.034 1.00 40.28 87 LYS A O 1
ATOM 638 N N . GLN A 1 88 ? -21.293 9.833 42.591 1.00 52.75 88 GLN A N 1
ATOM 639 C CA . GLN A 1 88 ? -21.707 10.523 43.813 1.00 52.75 88 GLN A CA 1
ATOM 640 C C . GLN A 1 88 ? -21.273 9.688 45.031 1.00 52.75 88 GLN A C 1
ATOM 642 O O . GLN A 1 88 ? -21.458 8.469 45.041 1.00 52.75 88 GLN A O 1
ATOM 647 N N . GLY A 1 89 ? -20.649 10.329 46.024 1.00 49.28 89 GLY A N 1
ATOM 648 C CA . GLY A 1 89 ? -20.166 9.657 47.236 1.00 49.28 89 GLY A CA 1
ATOM 649 C C . GLY A 1 89 ? -21.299 8.994 48.040 1.00 49.28 89 GLY A C 1
ATOM 650 O O . GLY A 1 89 ? -22.454 9.407 47.915 1.00 49.28 89 GLY A O 1
ATOM 651 N N . PRO A 1 90 ? -20.994 7.963 48.853 1.00 53.03 90 PRO A N 1
ATOM 652 C CA . PRO A 1 90 ? -21.994 7.248 49.646 1.00 53.03 90 PRO A CA 1
ATOM 653 C C . PRO A 1 90 ? -22.703 8.171 50.649 1.00 53.03 90 PRO A C 1
ATOM 655 O O . PRO A 1 90 ? -22.129 9.151 51.124 1.00 53.03 90 PRO A O 1
ATOM 658 N N . ALA A 1 91 ? -23.952 7.838 50.986 1.00 58.22 91 ALA A N 1
ATOM 659 C CA . ALA A 1 91 ? -24.706 8.528 52.031 1.00 58.22 91 ALA A CA 1
ATOM 660 C C . ALA A 1 91 ? -23.988 8.425 53.393 1.00 58.22 91 ALA A C 1
ATOM 662 O O . ALA A 1 91 ? -23.396 7.391 53.709 1.00 58.22 91 ALA A O 1
ATOM 663 N N . GLY A 1 92 ? -24.044 9.493 54.196 1.00 51.62 92 GLY A N 1
ATOM 664 C CA . GLY A 1 92 ? -23.442 9.519 55.533 1.00 51.62 92 GLY A CA 1
ATOM 665 C C . GLY A 1 92 ? -24.077 8.494 56.493 1.00 51.62 92 GLY A C 1
ATOM 666 O O . GLY A 1 92 ? -25.242 8.135 56.314 1.00 51.62 92 GLY A O 1
ATOM 667 N N . PRO A 1 93 ? -23.333 8.008 57.506 1.00 59.34 93 PRO A N 1
ATOM 668 C CA . PRO A 1 93 ? -23.819 6.999 58.447 1.00 59.34 93 PRO A CA 1
ATOM 669 C C . PRO A 1 93 ? -25.007 7.500 59.285 1.00 59.34 93 PRO A C 1
ATOM 671 O O . PRO A 1 93 ? -25.129 8.691 59.572 1.00 59.34 93 PRO A O 1
ATOM 674 N N . ALA A 1 94 ? -25.871 6.572 59.703 1.00 61.88 94 ALA A N 1
ATOM 675 C CA . ALA A 1 94 ? -26.996 6.859 60.591 1.00 61.88 94 ALA A CA 1
ATOM 676 C C . ALA A 1 94 ? -26.516 7.334 61.976 1.00 61.88 94 ALA A C 1
ATOM 678 O O . ALA A 1 94 ? -25.538 6.813 62.516 1.00 61.88 94 ALA A O 1
ATOM 679 N N . GLY A 1 95 ? -27.219 8.305 62.566 1.00 50.72 95 GLY A N 1
ATOM 680 C CA . GLY A 1 95 ? -26.942 8.767 63.930 1.00 50.72 95 GLY A CA 1
ATOM 681 C C . GLY A 1 95 ? -27.265 7.696 64.990 1.00 50.72 95 GLY A C 1
ATOM 682 O O . GLY A 1 95 ? -28.152 6.867 64.771 1.00 50.72 95 GLY A O 1
ATOM 683 N N . PRO A 1 96 ? -26.575 7.685 66.146 1.00 50.44 96 PRO A N 1
ATOM 684 C CA . PRO A 1 96 ? -26.814 6.709 67.210 1.00 50.44 96 PRO A CA 1
ATOM 685 C C . PRO A 1 96 ? -28.211 6.885 67.829 1.00 50.44 96 PRO A C 1
ATOM 687 O O . PRO A 1 96 ? -28.652 8.006 68.075 1.00 50.44 96 PRO A O 1
ATOM 690 N N . THR A 1 97 ? -28.914 5.780 68.102 1.00 53.69 97 THR A N 1
ATOM 691 C CA . THR A 1 97 ? -30.242 5.805 68.750 1.00 53.69 97 THR A CA 1
ATOM 692 C C . THR A 1 97 ? -30.111 5.676 70.274 1.00 53.69 97 THR A C 1
ATOM 694 O O . THR A 1 97 ? -29.289 4.903 70.759 1.00 53.69 97 THR A O 1
ATOM 697 N N . GLY A 1 98 ? -30.899 6.473 71.009 1.00 54.66 98 GLY A N 1
ATOM 698 C CA . GLY A 1 98 ? -30.846 6.649 72.469 1.00 54.66 98 GLY A CA 1
ATOM 699 C C . GLY A 1 98 ? -31.266 5.439 73.323 1.00 54.66 98 GLY A C 1
ATOM 700 O O . GLY A 1 98 ? -31.650 4.392 72.811 1.00 54.66 98 GLY A O 1
ATOM 701 N N . ALA A 1 99 ? -31.156 5.603 74.647 1.00 43.69 99 ALA A N 1
ATOM 702 C CA . ALA A 1 99 ? -31.229 4.544 75.661 1.00 43.69 99 ALA A CA 1
ATOM 703 C C . ALA A 1 99 ? -32.526 3.694 75.671 1.00 43.69 99 ALA A C 1
ATOM 705 O O . ALA A 1 99 ? -33.611 4.141 75.309 1.00 43.69 99 ALA A O 1
ATOM 706 N N . GLN A 1 100 ? -32.348 2.449 76.128 1.00 44.53 100 GLN A N 1
ATOM 707 C CA . GLN A 1 100 ? -33.131 1.226 75.905 1.00 44.53 100 GLN A CA 1
ATOM 708 C C . GLN A 1 100 ? -34.549 1.179 76.515 1.00 44.53 100 GLN A C 1
ATOM 710 O O . GLN A 1 100 ? -34.723 1.294 77.725 1.00 44.53 100 GLN A O 1
ATOM 715 N N . GLY A 1 101 ? -35.543 0.853 75.678 1.00 57.78 101 GLY A N 1
ATOM 716 C CA . GLY A 1 101 ? -36.804 0.205 76.075 1.00 57.78 101 GLY A CA 1
ATOM 717 C C . GLY A 1 101 ? -36.769 -1.304 75.773 1.00 57.78 101 GLY A C 1
ATOM 718 O O . GLY A 1 101 ? -35.952 -1.751 74.967 1.00 57.78 101 GLY A O 1
ATOM 719 N N . THR A 1 102 ? -37.618 -2.105 76.428 1.00 51.19 102 THR A N 1
ATOM 720 C CA . THR A 1 102 ? -37.649 -3.581 76.321 1.00 51.19 102 THR A CA 1
ATOM 721 C C . THR A 1 102 ? -37.715 -4.072 74.869 1.00 51.19 102 THR A C 1
ATOM 723 O O . THR A 1 102 ? -38.587 -3.654 74.110 1.00 51.19 102 THR A O 1
ATOM 726 N N . GLN A 1 103 ? -36.793 -4.967 74.500 1.00 51.62 103 GLN A N 1
ATOM 727 C CA . GLN A 1 103 ? -36.563 -5.427 73.129 1.00 51.62 103 GLN A CA 1
ATOM 728 C C . GLN A 1 103 ? -37.764 -6.213 72.573 1.00 51.62 103 GLN A C 1
ATOM 730 O O . GLN A 1 103 ? -38.162 -7.234 73.133 1.00 51.62 103 GLN A O 1
ATOM 735 N N . GLY A 1 104 ? -38.331 -5.733 71.461 1.00 62.81 104 GLY A N 1
ATOM 736 C CA . GLY A 1 104 ? -39.380 -6.431 70.712 1.00 62.81 104 GLY A CA 1
ATOM 737 C C . GLY A 1 104 ? -38.868 -7.689 69.985 1.00 62.81 104 GLY A C 1
ATOM 738 O O . GLY A 1 104 ? -37.654 -7.866 69.852 1.00 62.81 104 GLY A O 1
ATOM 739 N N . PRO A 1 105 ? -39.771 -8.572 69.512 1.00 58.03 105 PRO A N 1
ATOM 740 C CA . PRO A 1 105 ? -39.403 -9.808 68.819 1.00 58.03 105 PRO A CA 1
ATOM 741 C C . PRO A 1 105 ? -38.551 -9.533 67.571 1.00 58.03 105 PRO A C 1
ATOM 743 O O . PRO A 1 105 ? -38.717 -8.510 66.906 1.00 58.03 105 PRO A O 1
ATOM 746 N N . ALA A 1 106 ? -37.639 -10.458 67.253 1.00 67.31 106 ALA A N 1
ATOM 747 C CA . ALA A 1 106 ? -36.790 -10.359 66.069 1.00 67.31 106 ALA A CA 1
ATOM 748 C C . ALA A 1 106 ? -37.647 -10.254 64.795 1.00 67.31 106 ALA A C 1
ATOM 750 O O . ALA A 1 106 ? -38.567 -11.048 64.589 1.00 67.31 106 ALA A O 1
ATOM 751 N N . GLY A 1 107 ? -37.350 -9.259 63.955 1.00 69.19 107 GLY A N 1
ATOM 752 C CA . GLY A 1 107 ? -38.053 -9.049 62.691 1.00 69.19 107 GLY A CA 1
ATOM 753 C C . GLY A 1 107 ? -37.845 -10.211 61.705 1.00 69.19 107 GLY A C 1
ATOM 754 O O . GLY A 1 107 ? -36.858 -10.942 61.817 1.00 69.19 107 GLY A O 1
ATOM 755 N N . PRO A 1 108 ? -38.758 -10.398 60.734 1.00 68.00 108 PRO A N 1
ATOM 756 C CA . PRO A 1 108 ? -38.629 -11.441 59.720 1.00 68.00 108 PRO A CA 1
ATOM 757 C C . PRO A 1 108 ? -37.351 -11.261 58.888 1.00 68.00 108 PRO A C 1
ATOM 759 O O . PRO A 1 108 ? -36.888 -10.140 58.670 1.00 68.00 108 PRO A O 1
ATOM 762 N N . ALA A 1 109 ? -36.792 -12.375 58.405 1.00 74.94 109 ALA A N 1
ATOM 763 C CA . ALA A 1 109 ? -35.627 -12.357 57.525 1.00 74.94 109 ALA A CA 1
ATOM 764 C C . ALA A 1 109 ? -35.907 -11.511 56.269 1.00 74.94 109 ALA A C 1
ATOM 766 O O . ALA A 1 109 ? -36.969 -11.629 55.655 1.00 74.94 109 ALA A O 1
ATOM 767 N N . GLY A 1 110 ? -34.951 -10.654 55.898 1.00 74.12 110 GLY A N 1
ATOM 768 C CA . GLY A 1 110 ? -35.062 -9.808 54.711 1.00 74.12 110 GLY A CA 1
ATOM 769 C C . GLY A 1 110 ? -35.184 -10.635 53.428 1.00 74.12 110 GLY A C 1
ATOM 770 O O . GLY A 1 110 ? -34.621 -11.725 53.325 1.00 74.12 110 GLY A O 1
ATOM 771 N N . ALA A 1 111 ? -35.923 -10.114 52.445 1.00 65.94 111 ALA A N 1
ATOM 772 C CA . ALA A 1 111 ? -36.065 -10.756 51.142 1.00 65.94 111 ALA A CA 1
ATOM 773 C C . ALA A 1 111 ? -34.696 -10.951 50.464 1.00 65.94 111 ALA A C 1
ATOM 775 O O . ALA A 1 111 ? -33.802 -10.112 50.596 1.00 65.94 111 ALA A O 1
ATOM 776 N N . ALA A 1 112 ? -34.543 -12.052 49.722 1.00 72.75 112 ALA A N 1
ATOM 777 C CA . ALA A 1 112 ? -33.338 -12.315 48.944 1.00 72.75 112 ALA A CA 1
ATOM 778 C C . ALA A 1 112 ? -33.052 -11.151 47.978 1.00 72.75 112 ALA A C 1
ATOM 780 O O . ALA A 1 112 ? -33.961 -10.642 47.319 1.00 72.75 112 ALA A O 1
ATOM 781 N N . GLY A 1 113 ? -31.786 -10.729 47.902 1.00 73.75 113 GLY A N 1
ATOM 782 C CA . GLY A 1 113 ? -31.363 -9.663 46.995 1.00 73.75 113 GLY A CA 1
ATOM 783 C C . GLY A 1 113 ? -31.636 -10.025 45.533 1.00 73.75 113 GLY A C 1
ATOM 784 O O . GLY A 1 113 ? -31.515 -11.185 45.140 1.00 73.75 113 GLY A O 1
ATOM 785 N N . ALA A 1 114 ? -32.006 -9.030 44.725 1.00 63.84 114 ALA A N 1
ATOM 786 C CA . ALA A 1 114 ? -32.225 -9.226 43.296 1.00 63.84 114 ALA A CA 1
ATOM 787 C C . ALA A 1 114 ? -30.950 -9.749 42.609 1.00 63.84 114 ALA A C 1
ATOM 789 O O . ALA A 1 114 ? -29.835 -9.353 42.955 1.00 63.84 114 ALA A O 1
ATOM 790 N N . GLN A 1 115 ? -31.121 -10.624 41.615 1.00 63.22 115 GLN A N 1
ATOM 791 C CA . GLN A 1 115 ? -30.020 -11.094 40.776 1.00 63.22 115 GLN A CA 1
ATOM 792 C C . GLN A 1 115 ? -29.303 -9.894 40.136 1.00 63.22 115 GLN A C 1
ATOM 794 O O . GLN A 1 115 ? -29.951 -9.003 39.585 1.00 63.22 115 GLN A O 1
ATOM 799 N N . GLY A 1 116 ? -27.968 -9.872 40.212 1.00 66.25 116 GLY A N 1
ATOM 800 C CA . GLY A 1 116 ? -27.162 -8.816 39.597 1.00 66.25 116 GLY A CA 1
ATOM 801 C C . GLY A 1 116 ? -27.388 -8.729 38.080 1.00 66.25 116 GLY A C 1
ATOM 802 O O . GLY A 1 116 ? -27.739 -9.736 37.455 1.00 66.25 116 GLY A O 1
ATOM 803 N N . PRO A 1 117 ? -27.200 -7.548 37.464 1.00 65.50 117 PRO A N 1
ATOM 804 C CA . PRO A 1 117 ? -27.383 -7.392 36.027 1.00 65.50 117 PRO A CA 1
ATOM 805 C C . PRO A 1 117 ? -26.433 -8.317 35.254 1.00 65.50 117 PRO A C 1
ATOM 807 O O . PRO A 1 117 ? -25.307 -8.585 35.677 1.00 65.50 117 PRO A O 1
ATOM 810 N N . LYS A 1 118 ? -26.894 -8.807 34.100 1.00 51.12 118 LYS A N 1
ATOM 811 C CA . LYS A 1 118 ? -26.054 -9.549 33.151 1.00 51.12 118 LYS A CA 1
ATOM 812 C C . LYS A 1 118 ? -24.866 -8.663 32.753 1.00 51.12 118 LYS A C 1
ATOM 814 O O . LYS A 1 118 ? -25.074 -7.496 32.442 1.00 51.12 118 LYS A O 1
ATOM 819 N N . GLY A 1 119 ? -23.653 -9.220 32.747 1.00 45.91 119 GLY A N 1
ATOM 820 C CA . GLY A 1 119 ? -22.457 -8.491 32.316 1.00 45.91 119 GLY A CA 1
ATOM 821 C C . GLY A 1 119 ? -22.576 -7.970 30.881 1.00 45.91 119 GLY A C 1
ATOM 822 O O . GLY A 1 119 ? -23.226 -8.602 30.038 1.00 45.91 119 GLY A O 1
ATOM 823 N N . ASP A 1 120 ? -21.949 -6.824 30.619 1.00 52.19 120 ASP A N 1
ATOM 824 C CA . ASP A 1 120 ? -21.948 -6.191 29.303 1.00 52.19 120 ASP A CA 1
ATOM 825 C C . ASP A 1 120 ? -21.331 -7.112 28.242 1.00 52.19 120 ASP A C 1
ATOM 827 O O . ASP A 1 120 ? -20.406 -7.890 28.494 1.00 52.19 120 ASP A O 1
ATOM 831 N N . LYS A 1 121 ? -21.859 -7.035 27.018 1.00 43.75 121 LYS A N 1
ATOM 832 C CA . LYS A 1 121 ? -21.291 -7.739 25.865 1.00 43.75 121 LYS A CA 1
ATOM 833 C C . LYS A 1 121 ? -19.872 -7.213 25.611 1.00 43.75 121 LYS A C 1
ATOM 835 O O . LYS A 1 121 ? -19.670 -6.003 25.592 1.00 43.75 121 LYS A O 1
ATOM 840 N N . GLY A 1 122 ? -18.915 -8.116 25.381 1.00 42.75 122 GLY A N 1
ATOM 841 C CA . GLY A 1 122 ? -17.523 -7.751 25.096 1.00 42.75 122 GLY A CA 1
ATOM 842 C C . GLY A 1 122 ? -17.393 -6.762 23.931 1.00 42.75 122 GLY A C 1
ATOM 843 O O . GLY A 1 122 ? -18.173 -6.815 22.974 1.00 42.75 122 GLY A O 1
ATOM 844 N N . ALA A 1 123 ? -16.413 -5.859 24.031 1.00 42.53 123 ALA A N 1
ATOM 845 C CA . ALA A 1 123 ? -16.113 -4.875 22.997 1.00 42.53 123 ALA A CA 1
ATOM 846 C C . ALA A 1 123 ? -15.783 -5.567 21.664 1.00 42.53 123 ALA A C 1
ATOM 848 O O . ALA A 1 123 ? -15.154 -6.626 21.632 1.00 42.53 123 ALA A O 1
ATOM 849 N N . GLN A 1 124 ? -16.239 -4.985 20.557 1.00 50.09 124 GLN A N 1
ATOM 850 C CA . GLN A 1 124 ? -15.965 -5.525 19.231 1.00 50.09 124 GLN A CA 1
ATOM 851 C C . GLN A 1 124 ? -14.483 -5.349 18.865 1.00 50.09 124 GLN A C 1
ATOM 853 O O . GLN A 1 124 ? -13.875 -4.338 19.213 1.00 50.09 124 GLN A O 1
ATOM 858 N N . GLY A 1 125 ? -13.928 -6.311 18.121 1.00 50.47 125 GLY A N 1
ATOM 859 C CA . GLY A 1 125 ? -12.622 -6.160 17.484 1.00 50.47 125 GLY A CA 1
ATOM 860 C C . GLY A 1 125 ? -12.598 -5.024 16.445 1.00 50.47 125 GLY A C 1
ATOM 861 O O . GLY A 1 125 ? -13.652 -4.613 15.949 1.00 50.47 125 GLY A O 1
ATOM 862 N N . PRO A 1 126 ? -11.418 -4.496 16.102 1.00 56.03 126 PRO A N 1
ATOM 863 C CA . PRO A 1 126 ? -11.313 -3.304 15.269 1.00 56.03 126 PRO A CA 1
ATOM 864 C C . PRO A 1 126 ? -11.654 -3.610 13.798 1.00 56.03 126 PRO A C 1
ATOM 866 O O . PRO A 1 126 ? -11.395 -4.710 13.309 1.00 56.03 126 PRO A O 1
ATOM 869 N N . SER A 1 127 ? -12.240 -2.645 13.083 1.00 62.44 127 SER A N 1
ATOM 870 C CA . SER A 1 127 ? -12.644 -2.805 11.675 1.00 62.44 127 SER A CA 1
ATOM 871 C C . SER A 1 127 ? -11.440 -2.748 10.723 1.00 62.44 127 SER A C 1
ATOM 873 O O . SER A 1 127 ? -10.628 -1.827 10.816 1.00 62.44 127 SER A O 1
ATOM 875 N N . ILE A 1 128 ? -11.371 -3.667 9.755 1.00 74.38 128 ILE A N 1
ATOM 876 C CA . ILE A 1 128 ? -10.376 -3.648 8.664 1.00 74.38 128 ILE A CA 1
ATOM 877 C C . ILE A 1 128 ? -10.884 -2.758 7.519 1.00 74.38 128 ILE A C 1
ATOM 879 O O . ILE A 1 128 ? -12.062 -2.824 7.154 1.00 74.38 128 ILE A O 1
ATOM 883 N N . GLY A 1 129 ? -10.004 -1.928 6.953 1.00 82.56 129 GLY A N 1
ATOM 884 C CA . GLY A 1 129 ? -10.298 -1.076 5.795 1.00 82.56 129 GLY A CA 1
ATOM 885 C C . GLY A 1 129 ? -9.465 -1.481 4.582 1.00 82.56 129 GLY A C 1
ATOM 886 O O . GLY A 1 129 ? -8.250 -1.587 4.688 1.00 82.56 129 GLY A O 1
ATOM 887 N N . THR A 1 130 ? -10.096 -1.700 3.429 1.00 87.19 130 THR A N 1
ATOM 888 C CA . THR A 1 130 ? -9.404 -1.929 2.149 1.00 87.19 130 THR A CA 1
ATOM 889 C C . THR A 1 130 ? -9.887 -0.895 1.142 1.00 87.19 130 THR A C 1
ATOM 891 O O . THR A 1 130 ? -11.097 -0.720 0.979 1.00 87.19 130 THR A O 1
ATOM 894 N N . PHE A 1 131 ? -8.952 -0.217 0.479 1.00 87.69 131 PHE A N 1
ATOM 895 C CA . PHE A 1 131 ? -9.200 0.945 -0.373 1.00 87.69 131 PHE A CA 1
ATOM 896 C C . PHE A 1 131 ? -8.485 0.780 -1.725 1.00 87.69 1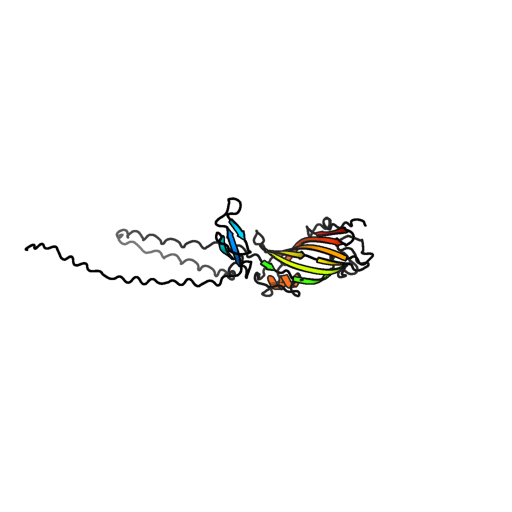31 PHE A C 1
ATOM 898 O O . PHE A 1 131 ? -7.324 0.382 -1.756 1.00 87.69 131 PHE A O 1
ATOM 905 N N . GLY A 1 132 ? -9.151 1.110 -2.838 1.00 88.00 132 GLY A N 1
ATOM 906 C CA . GLY A 1 132 ? -8.600 0.983 -4.200 1.00 88.00 132 GLY A CA 1
ATOM 907 C C . GLY A 1 132 ? -8.996 -0.319 -4.922 1.00 88.00 132 GLY A C 1
ATOM 908 O O . GLY A 1 132 ? -9.946 -0.978 -4.488 1.00 88.00 132 GLY A O 1
ATOM 909 N N . PRO A 1 133 ? -8.308 -0.697 -6.021 1.00 89.00 133 PRO A N 1
ATOM 910 C CA . PRO A 1 133 ? -7.174 -0.005 -6.645 1.00 89.00 133 PRO A CA 1
ATOM 911 C C . PRO A 1 133 ? -7.572 1.309 -7.333 1.00 89.00 133 PRO A C 1
ATOM 913 O O . PRO A 1 133 ? -8.687 1.445 -7.834 1.00 89.00 133 PRO A O 1
ATOM 916 N N . VAL A 1 134 ? -6.646 2.262 -7.381 1.00 91.31 134 VAL A N 1
ATOM 917 C CA . VAL A 1 134 ? -6.755 3.502 -8.160 1.00 91.31 134 VAL A CA 1
ATOM 918 C C . VAL A 1 134 ? -5.595 3.549 -9.143 1.00 91.31 134 VAL A C 1
ATOM 920 O O . VAL A 1 134 ? -4.449 3.417 -8.726 1.00 91.31 134 VAL A O 1
ATOM 923 N N . ALA A 1 135 ? -5.893 3.734 -10.428 1.00 91.88 135 ALA A N 1
ATOM 924 C CA . ALA A 1 135 ? -4.872 3.915 -11.452 1.00 91.88 135 ALA A CA 1
ATOM 925 C C . ALA A 1 135 ? -4.256 5.315 -11.350 1.00 91.88 135 ALA A C 1
ATOM 927 O O . ALA A 1 135 ? -4.984 6.308 -11.239 1.00 91.88 135 ALA A O 1
ATOM 928 N N . LEU A 1 136 ? -2.931 5.378 -11.404 1.00 92.19 136 LEU A N 1
ATOM 929 C CA . LEU A 1 136 ? -2.137 6.591 -11.279 1.00 92.19 136 LEU A CA 1
ATOM 930 C C . LEU A 1 136 ? -1.189 6.744 -12.469 1.00 92.19 136 LEU A C 1
ATOM 932 O O . LEU A 1 136 ? -0.861 5.794 -13.179 1.00 92.19 136 LEU A O 1
ATOM 936 N N . THR A 1 137 ? -0.802 7.988 -12.710 1.00 92.81 137 THR A N 1
ATOM 937 C CA . THR A 1 137 ? 0.261 8.376 -13.633 1.00 92.81 137 THR A CA 1
ATOM 938 C C . THR A 1 137 ? 0.992 9.530 -12.974 1.00 92.81 137 THR A C 1
ATOM 940 O O . THR A 1 137 ? 0.336 10.462 -12.499 1.00 92.81 137 THR A O 1
ATOM 943 N N . GLY A 1 138 ? 2.314 9.467 -12.922 1.00 89.38 138 GLY A N 1
ATOM 944 C CA . GLY A 1 138 ? 3.107 10.469 -12.228 1.00 89.38 138 GLY A CA 1
ATOM 945 C C . GLY A 1 138 ? 4.598 10.267 -12.417 1.00 89.38 138 GLY A C 1
ATOM 946 O O . GLY A 1 138 ? 5.037 9.612 -13.361 1.00 89.38 138 GLY A O 1
ATOM 947 N N . GLU A 1 139 ? 5.352 10.864 -11.509 1.00 89.00 139 GLU A N 1
ATOM 948 C CA . GLU A 1 139 ? 6.794 10.715 -11.411 1.00 89.00 139 GLU A CA 1
ATOM 949 C C . GLU A 1 139 ? 7.127 9.966 -10.118 1.00 89.00 139 GLU A C 1
ATOM 951 O O . GLU A 1 139 ? 6.424 10.095 -9.110 1.00 89.00 139 GLU A O 1
ATOM 956 N N . ASP A 1 140 ? 8.182 9.164 -10.169 1.00 85.62 140 ASP A N 1
ATOM 957 C CA . ASP A 1 140 ? 8.749 8.478 -9.018 1.00 85.62 140 ASP A CA 1
ATOM 958 C C . ASP A 1 140 ? 10.075 9.144 -8.652 1.00 85.62 140 ASP A C 1
ATOM 960 O O . ASP A 1 140 ? 10.910 9.430 -9.515 1.00 85.62 140 ASP A O 1
ATOM 964 N N . HIS A 1 141 ? 10.224 9.424 -7.363 1.00 79.94 141 HIS A N 1
ATOM 965 C CA . HIS A 1 141 ? 11.357 10.131 -6.781 1.00 79.94 141 HIS A CA 1
ATOM 966 C C . HIS A 1 141 ? 12.295 9.200 -6.015 1.00 79.94 141 HIS A C 1
ATOM 968 O O . HIS A 1 141 ? 13.307 9.670 -5.518 1.00 79.94 141 HIS A O 1
ATOM 974 N N . GLY A 1 142 ? 11.985 7.902 -5.929 1.00 74.25 142 GLY A N 1
ATOM 975 C CA . GLY A 1 142 ? 12.834 6.941 -5.239 1.00 74.25 142 GLY A CA 1
ATOM 976 C C . GLY A 1 142 ? 13.032 7.327 -3.775 1.00 74.25 142 GLY A C 1
ATOM 977 O O . GLY A 1 142 ? 12.089 7.731 -3.079 1.00 74.25 142 GLY A O 1
ATOM 978 N N . CYS A 1 143 ? 14.267 7.206 -3.309 1.00 67.50 143 CYS A N 1
ATOM 979 C CA . CYS A 1 143 ? 14.637 7.480 -1.938 1.00 67.50 143 CYS A CA 1
ATOM 980 C C . CYS A 1 143 ? 14.971 8.962 -1.748 1.00 67.50 143 CYS A C 1
ATOM 982 O O . CYS A 1 143 ? 15.991 9.434 -2.209 1.00 67.50 143 CYS A O 1
ATOM 984 N N . VAL A 1 144 ? 14.179 9.70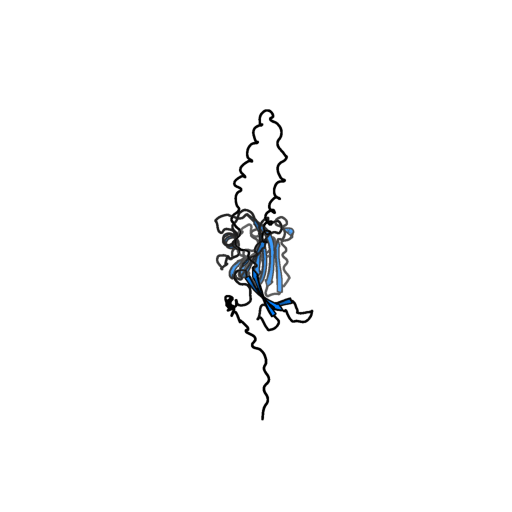8 -0.973 1.00 56.47 144 VAL A N 1
ATOM 985 C CA . VAL A 1 144 ? 14.330 11.177 -0.785 1.00 56.47 144 VAL A CA 1
ATOM 986 C C . VAL A 1 144 ? 15.730 11.625 -0.291 1.00 56.47 144 VAL A C 1
ATOM 988 O O . VAL A 1 144 ? 16.050 12.814 -0.308 1.00 56.47 144 VAL A O 1
ATOM 991 N N . THR A 1 145 ? 16.571 10.706 0.189 1.00 53.66 145 THR A N 1
ATOM 992 C CA . THR A 1 145 ? 17.922 10.989 0.694 1.00 53.66 145 THR A CA 1
ATOM 993 C C . THR A 1 145 ? 19.047 10.843 -0.339 1.00 53.66 145 THR A C 1
ATOM 995 O O . THR A 1 145 ? 20.192 11.111 0.025 1.00 53.66 145 THR A O 1
ATOM 998 N N . ASP A 1 146 ? 18.773 10.409 -1.572 1.00 50.47 146 ASP A N 1
ATOM 999 C CA . ASP A 1 146 ? 19.802 10.007 -2.546 1.00 50.47 146 ASP A CA 1
ATOM 1000 C C . ASP A 1 146 ? 20.424 11.154 -3.368 1.00 50.47 146 ASP A C 1
ATOM 1002 O O . ASP A 1 146 ? 21.612 11.076 -3.680 1.00 50.47 146 ASP A O 1
ATOM 1006 N N . ASP A 1 147 ? 19.715 12.264 -3.608 1.00 52.31 147 ASP A N 1
ATOM 1007 C CA . ASP A 1 147 ? 20.287 13.444 -4.273 1.00 52.31 147 ASP A CA 1
ATOM 1008 C C . ASP A 1 147 ? 20.540 14.615 -3.292 1.00 52.31 147 ASP A C 1
ATOM 1010 O O . ASP A 1 147 ? 19.684 15.489 -3.096 1.00 52.31 147 ASP A O 1
ATOM 1014 N N . PRO A 1 148 ? 21.742 14.714 -2.686 1.00 51.34 148 PRO A N 1
ATOM 1015 C CA . PRO A 1 148 ? 22.098 15.838 -1.820 1.00 51.34 148 PRO A CA 1
ATOM 1016 C C . PRO A 1 148 ? 22.156 17.193 -2.557 1.00 51.34 148 PRO A C 1
ATOM 1018 O O . PRO A 1 148 ? 22.232 18.235 -1.898 1.00 51.34 148 PRO A O 1
ATOM 1021 N N . GLY A 1 149 ? 22.122 17.208 -3.897 1.00 54.53 149 GLY A N 1
ATOM 1022 C CA . GLY A 1 149 ? 22.032 18.408 -4.733 1.00 54.53 149 GLY A CA 1
ATOM 1023 C C . GLY A 1 149 ? 20.604 18.780 -5.157 1.00 54.53 149 GLY A C 1
ATOM 1024 O O . GLY A 1 149 ? 20.342 19.963 -5.395 1.00 54.53 149 GLY A O 1
ATOM 1025 N N . ASN A 1 150 ? 19.683 17.814 -5.227 1.00 59.75 150 ASN A N 1
ATOM 1026 C CA . ASN A 1 150 ? 18.277 18.004 -5.594 1.00 59.75 150 ASN A CA 1
ATOM 1027 C C . ASN A 1 150 ? 17.365 16.872 -5.051 1.00 59.75 150 ASN A C 1
ATOM 1029 O O . ASN A 1 150 ? 16.897 16.033 -5.820 1.00 59.75 150 ASN A O 1
ATOM 1033 N N . PRO A 1 151 ? 16.995 16.898 -3.755 1.00 59.94 151 PRO A N 1
ATOM 1034 C CA . PRO A 1 151 ? 16.286 15.808 -3.059 1.00 59.94 151 PRO A CA 1
ATOM 1035 C C . PRO A 1 151 ? 14.841 15.557 -3.536 1.00 59.94 151 PRO A C 1
ATOM 1037 O O . PRO A 1 151 ? 14.097 14.799 -2.923 1.00 59.94 151 PRO A O 1
ATOM 1040 N N . ASN A 1 152 ? 14.409 16.241 -4.599 1.00 66.38 152 ASN A N 1
ATOM 1041 C CA . ASN A 1 152 ? 13.099 16.084 -5.222 1.00 66.38 152 ASN A CA 1
ATOM 1042 C C . ASN A 1 152 ? 13.206 15.807 -6.731 1.00 66.38 152 ASN A C 1
ATOM 1044 O O . ASN A 1 152 ? 12.212 15.968 -7.439 1.00 66.38 152 ASN A O 1
ATOM 1048 N N . SER A 1 153 ? 14.375 15.441 -7.264 1.00 78.06 153 SER A N 1
ATOM 1049 C CA . SER A 1 153 ? 14.470 15.072 -8.679 1.00 78.06 153 SER A CA 1
ATOM 1050 C C . SER A 1 153 ? 13.807 13.712 -8.914 1.00 78.06 153 SER A C 1
ATOM 1052 O O . SER A 1 153 ? 14.111 12.768 -8.192 1.00 78.06 153 SER A O 1
ATOM 1054 N N . PRO A 1 154 ? 12.900 13.569 -9.892 1.00 86.94 154 PRO A N 1
ATOM 1055 C CA . PRO A 1 154 ? 12.363 12.261 -10.232 1.00 86.94 154 PRO A CA 1
ATOM 1056 C C . PRO A 1 154 ? 13.400 11.423 -10.990 1.00 86.94 154 PRO A C 1
ATOM 1058 O O . PRO A 1 154 ? 14.161 11.955 -11.804 1.00 86.94 154 PRO A O 1
ATOM 1061 N N . TRP A 1 155 ? 13.392 10.107 -10.774 1.00 86.38 155 TRP A N 1
ATOM 1062 C CA . TRP A 1 155 ? 14.198 9.153 -11.546 1.00 86.38 155 TRP A CA 1
ATOM 1063 C C . TRP A 1 155 ? 13.398 8.499 -12.681 1.00 86.38 155 TRP A C 1
ATOM 1065 O O . TRP A 1 155 ? 13.971 8.061 -13.679 1.00 86.38 155 TRP A O 1
ATOM 1075 N N . ALA A 1 156 ? 12.064 8.449 -12.588 1.00 90.44 156 ALA A N 1
ATOM 1076 C CA . ALA A 1 156 ? 11.224 7.889 -13.643 1.00 90.44 156 ALA A CA 1
ATOM 1077 C C . ALA A 1 156 ? 9.843 8.530 -13.748 1.00 90.44 156 ALA A C 1
ATOM 1079 O O . ALA A 1 156 ? 9.276 9.023 -12.781 1.00 90.44 156 ALA A O 1
ATOM 1080 N N . ASN A 1 157 ? 9.264 8.416 -14.943 1.00 93.94 157 ASN A N 1
ATOM 1081 C CA . ASN A 1 157 ? 7.824 8.553 -15.143 1.00 93.94 157 ASN A CA 1
ATOM 1082 C C . ASN A 1 157 ? 7.157 7.191 -14.942 1.00 93.94 157 ASN A C 1
ATOM 1084 O O . ASN A 1 157 ? 7.617 6.200 -15.518 1.00 93.94 157 ASN A O 1
ATOM 1088 N N . THR A 1 158 ? 6.060 7.139 -14.191 1.00 93.50 158 THR A N 1
ATOM 1089 C CA . THR A 1 158 ? 5.411 5.895 -13.774 1.00 93.50 158 THR A CA 1
ATOM 1090 C C . THR A 1 158 ? 3.909 5.868 -14.037 1.00 93.50 158 THR A C 1
ATOM 1092 O O . THR A 1 158 ? 3.230 6.891 -14.166 1.00 93.50 158 THR A O 1
ATOM 1095 N N . THR A 1 159 ? 3.392 4.647 -14.150 1.00 95.12 159 THR A N 1
ATOM 1096 C CA . THR A 1 159 ? 1.962 4.343 -14.070 1.00 95.12 159 THR A CA 1
ATOM 1097 C C . THR A 1 159 ? 1.764 3.125 -13.191 1.00 95.12 159 THR A C 1
ATOM 1099 O O . THR A 1 159 ? 2.441 2.125 -13.412 1.00 95.12 159 THR A O 1
ATOM 1102 N N . GLU A 1 160 ? 0.811 3.157 -12.269 1.00 94.50 160 GLU A N 1
ATOM 1103 C CA . GLU A 1 160 ? 0.611 2.085 -11.297 1.00 94.50 160 GLU A CA 1
ATOM 1104 C C . GLU A 1 160 ? -0.842 1.996 -10.817 1.00 94.50 160 GLU A C 1
ATOM 1106 O O . GLU A 1 160 ? -1.633 2.928 -10.962 1.00 94.50 160 GLU A O 1
ATOM 1111 N N . ASN A 1 161 ? -1.209 0.866 -10.212 1.00 93.62 161 ASN A N 1
ATOM 1112 C CA . ASN A 1 161 ? -2.431 0.746 -9.425 1.00 93.62 161 ASN A CA 1
ATOM 1113 C C . ASN A 1 161 ? -2.094 0.803 -7.943 1.00 93.62 161 ASN A C 1
ATOM 1115 O O . ASN A 1 161 ? -1.437 -0.095 -7.420 1.00 93.62 161 ASN A O 1
ATOM 1119 N N . ARG A 1 162 ? -2.631 1.800 -7.246 1.00 94.00 162 ARG A N 1
ATOM 1120 C CA . ARG A 1 162 ? -2.422 1.956 -5.810 1.00 94.00 162 ARG A CA 1
ATOM 1121 C C . ARG A 1 162 ? -3.617 1.471 -5.007 1.00 94.00 162 ARG A C 1
ATOM 1123 O O . ARG A 1 162 ? -4.760 1.836 -5.285 1.00 94.00 162 ARG A O 1
ATOM 1130 N N . SER A 1 163 ? -3.355 0.676 -3.977 1.00 93.06 163 SER A N 1
ATOM 1131 C CA . SER A 1 163 ? -4.350 0.255 -2.990 1.00 93.06 163 SER A CA 1
ATOM 1132 C C . SER A 1 163 ? -3.803 0.375 -1.571 1.00 93.06 163 SER A C 1
ATOM 1134 O O . SER A 1 163 ? -2.593 0.391 -1.372 1.00 93.06 163 SER A O 1
ATOM 1136 N N . PHE A 1 164 ? -4.691 0.474 -0.585 1.00 94.31 164 PHE A N 1
ATOM 1137 C CA . PHE A 1 164 ? -4.323 0.560 0.826 1.00 94.31 164 PHE A CA 1
ATOM 1138 C C . PHE A 1 164 ? -5.100 -0.467 1.639 1.00 94.31 164 PHE A C 1
ATOM 1140 O O . PHE A 1 164 ? -6.306 -0.654 1.447 1.00 94.31 164 PHE A O 1
ATOM 1147 N N . VAL A 1 165 ? -4.419 -1.096 2.587 1.00 93.50 165 VAL A N 1
ATOM 1148 C CA . VAL A 1 165 ? -4.999 -1.996 3.578 1.00 93.50 165 VAL A CA 1
ATOM 1149 C C . VAL A 1 165 ? -4.687 -1.461 4.967 1.00 93.50 165 VAL A C 1
ATOM 1151 O O . VAL A 1 165 ? -3.544 -1.165 5.292 1.00 93.50 165 VAL A O 1
ATOM 1154 N N . VAL A 1 166 ? -5.724 -1.327 5.784 1.00 92.50 166 VAL A N 1
ATOM 1155 C CA . VAL A 1 166 ? -5.656 -0.828 7.153 1.00 92.50 166 VAL A CA 1
ATOM 1156 C C . VAL A 1 166 ? -5.979 -1.966 8.106 1.00 92.50 166 VAL A C 1
ATOM 1158 O O . VAL A 1 166 ? -7.100 -2.484 8.114 1.00 92.50 166 VAL A O 1
ATOM 1161 N N . THR A 1 167 ? -5.009 -2.319 8.942 1.00 90.31 167 THR A N 1
ATOM 1162 C CA . THR A 1 167 ? -5.127 -3.365 9.961 1.00 90.31 167 THR A CA 1
ATOM 1163 C C . THR A 1 167 ? -4.849 -2.797 11.345 1.00 90.31 167 THR A C 1
ATOM 1165 O O . THR A 1 167 ? -3.862 -2.086 11.519 1.00 90.31 167 THR A O 1
ATOM 1168 N N . PRO A 1 168 ? -5.670 -3.096 12.358 1.00 87.94 168 PRO A N 1
ATOM 1169 C CA . PRO A 1 168 ? -5.398 -2.635 13.712 1.00 87.94 168 PRO A CA 1
ATOM 1170 C C . PRO A 1 168 ? -4.147 -3.288 14.303 1.00 87.94 168 PRO A C 1
ATOM 1172 O O . PRO A 1 168 ? -3.892 -4.474 14.085 1.00 87.94 168 PRO A O 1
ATOM 1175 N N . ALA A 1 169 ? -3.407 -2.536 15.113 1.00 86.62 169 ALA A N 1
ATOM 1176 C CA . ALA A 1 169 ? -2.340 -3.099 15.926 1.00 86.62 169 ALA A CA 1
ATOM 1177 C C . ALA A 1 169 ? -2.930 -3.984 17.041 1.00 86.62 169 ALA A C 1
ATOM 1179 O O . ALA A 1 169 ? -3.925 -3.624 17.675 1.00 86.62 169 ALA A O 1
ATOM 1180 N N . GLN A 1 170 ? -2.320 -5.147 17.292 1.00 84.06 170 GLN A N 1
ATOM 1181 C CA . GLN A 1 170 ? -2.819 -6.118 18.281 1.00 84.06 170 GLN A CA 1
ATOM 1182 C C . GLN A 1 170 ? -2.796 -5.583 19.720 1.00 84.06 170 GLN A C 1
ATOM 1184 O O . GLN A 1 170 ? -3.611 -5.988 20.544 1.00 84.06 170 GLN A O 1
ATOM 1189 N N . ASP A 1 171 ? -1.884 -4.657 20.008 1.00 82.06 171 ASP A N 1
ATOM 1190 C CA . ASP A 1 171 ? -1.737 -3.974 21.295 1.00 82.06 171 ASP A CA 1
ATOM 1191 C C . ASP A 1 171 ? -2.718 -2.798 21.476 1.00 82.06 171 ASP A C 1
ATOM 1193 O O . ASP A 1 171 ? -2.715 -2.140 22.515 1.00 82.06 171 ASP A O 1
ATOM 1197 N N . GLY A 1 172 ? -3.551 -2.510 20.469 1.00 81.88 172 GLY A N 1
ATOM 1198 C CA . GLY A 1 172 ? -4.481 -1.383 20.473 1.00 81.88 172 GLY A CA 1
ATOM 1199 C C . GLY A 1 172 ? -3.819 -0.011 20.308 1.00 81.88 172 GLY A C 1
ATOM 1200 O O . GLY A 1 172 ? -4.502 1.002 20.438 1.00 81.88 172 GLY A O 1
ATOM 1201 N N . SER A 1 173 ? -2.519 0.054 20.000 1.00 84.50 173 SER A N 1
ATOM 1202 C CA . SER A 1 173 ? -1.760 1.313 19.905 1.00 84.50 173 SER A CA 1
ATOM 1203 C C . SER A 1 173 ? -2.036 2.137 18.640 1.00 84.50 173 SER A C 1
ATOM 1205 O O . SER A 1 173 ? -1.489 3.230 18.484 1.00 84.50 173 SER A O 1
ATOM 1207 N N . GLY A 1 174 ? -2.868 1.632 17.727 1.00 89.56 174 GLY A N 1
ATOM 1208 C CA . GLY A 1 174 ? -3.213 2.307 16.481 1.00 89.56 174 GLY A CA 1
ATOM 1209 C C . GLY A 1 174 ? -3.496 1.330 15.344 1.00 89.56 174 GLY A C 1
ATOM 1210 O O . GLY A 1 174 ? -4.059 0.254 15.558 1.00 89.56 174 GLY A O 1
ATOM 1211 N N . TYR A 1 175 ? -3.093 1.711 14.135 1.00 92.69 175 TYR A N 1
ATOM 1212 C CA . TYR A 1 175 ? -3.282 0.933 12.913 1.00 92.69 175 TYR A CA 1
ATOM 1213 C C . TYR A 1 175 ? -1.982 0.848 12.121 1.00 92.69 175 TYR A C 1
ATOM 1215 O O . TYR A 1 175 ? -1.219 1.805 12.053 1.00 92.69 175 TYR A O 1
ATOM 1223 N N . PHE A 1 176 ? -1.762 -0.290 11.481 1.00 93.81 176 PHE A N 1
ATOM 1224 C CA . PHE A 1 176 ? -0.841 -0.410 10.364 1.00 93.81 176 PHE A CA 1
ATOM 1225 C C . PHE A 1 176 ? -1.596 -0.106 9.079 1.00 93.81 176 PHE A C 1
ATOM 1227 O O . PHE A 1 176 ? -2.704 -0.607 8.865 1.00 93.81 176 PHE A O 1
ATOM 1234 N N . VAL A 1 177 ? -0.994 0.725 8.243 1.00 95.88 177 VAL A N 1
ATOM 1235 C CA . VAL A 1 177 ? -1.473 1.025 6.904 1.00 95.88 177 VAL A CA 1
ATOM 1236 C C . VAL A 1 177 ? -0.429 0.508 5.934 1.00 95.88 177 VAL A C 1
ATOM 1238 O O . VAL A 1 177 ? 0.714 0.955 5.964 1.00 95.88 177 VAL A O 1
ATOM 1241 N N . THR A 1 178 ? -0.829 -0.423 5.079 1.00 95.94 178 THR A N 1
ATOM 1242 C CA . THR A 1 178 ? 0.011 -0.988 4.027 1.00 95.94 178 THR A CA 1
ATOM 1243 C C . THR A 1 178 ? -0.512 -0.518 2.681 1.00 95.94 178 THR A C 1
ATOM 1245 O O . THR A 1 178 ? -1.645 -0.818 2.300 1.00 95.94 178 THR A O 1
ATOM 1248 N N . ARG A 1 179 ? 0.313 0.244 1.972 1.00 94.94 179 ARG A N 1
ATOM 1249 C CA . ARG A 1 179 ? 0.115 0.656 0.588 1.00 94.94 179 ARG A CA 1
ATOM 1250 C C . ARG A 1 179 ? 0.704 -0.412 -0.325 1.00 94.94 179 ARG A C 1
ATOM 1252 O O . ARG A 1 179 ? 1.826 -0.849 -0.097 1.00 94.94 179 ARG A O 1
ATOM 1259 N N . TYR A 1 180 ? -0.044 -0.802 -1.346 1.00 95.00 180 TYR A N 1
ATOM 1260 C CA . TYR A 1 180 ? 0.430 -1.659 -2.426 1.00 95.00 180 TYR A CA 1
ATOM 1261 C C . TYR A 1 180 ? 0.402 -0.870 -3.727 1.00 95.00 180 TYR A C 1
ATOM 1263 O O . TYR A 1 180 ? -0.653 -0.346 -4.102 1.00 95.00 180 TYR A O 1
ATOM 1271 N N . ASP A 1 181 ? 1.539 -0.829 -4.404 1.00 94.25 181 ASP A N 1
ATOM 1272 C CA . ASP A 1 181 ? 1.726 -0.251 -5.727 1.00 94.25 181 ASP A CA 1
ATOM 1273 C C . ASP A 1 181 ? 1.921 -1.413 -6.708 1.00 94.25 181 ASP A C 1
ATOM 1275 O O . ASP A 1 181 ? 2.930 -2.109 -6.664 1.00 94.25 181 ASP A O 1
ATOM 1279 N N . LEU A 1 182 ? 0.906 -1.709 -7.522 1.00 94.06 182 LEU A N 1
ATOM 1280 C CA . LEU A 1 182 ? 0.841 -2.936 -8.321 1.00 94.06 182 LEU A CA 1
ATOM 1281 C C . LEU A 1 182 ? 0.615 -2.656 -9.803 1.00 94.06 182 LEU A C 1
ATOM 1283 O O . LEU A 1 182 ? -0.047 -1.688 -10.181 1.00 94.06 182 LEU A O 1
ATOM 1287 N N . ASN A 1 183 ? 1.065 -3.585 -10.647 1.00 94.56 183 ASN A N 1
ATOM 1288 C CA . ASN A 1 183 ? 1.030 -3.464 -12.106 1.00 94.56 183 ASN A CA 1
ATOM 1289 C C . ASN A 1 183 ? 1.700 -2.160 -12.566 1.00 94.56 183 ASN A C 1
ATOM 1291 O O . ASN A 1 183 ? 1.180 -1.461 -13.439 1.00 94.56 183 ASN A O 1
ATOM 1295 N N . GLY A 1 184 ? 2.804 -1.813 -11.910 1.00 95.19 184 GLY A N 1
ATOM 1296 C CA . GLY A 1 184 ? 3.580 -0.631 -12.206 1.00 95.19 184 GLY A CA 1
ATOM 1297 C C . GLY A 1 184 ? 4.305 -0.772 -13.539 1.00 95.19 184 GLY A C 1
ATOM 1298 O O . GLY A 1 184 ? 4.816 -1.841 -13.876 1.00 95.19 184 GLY A O 1
ATOM 1299 N N . ALA A 1 185 ? 4.385 0.319 -14.286 1.00 95.94 185 ALA A N 1
ATOM 1300 C CA . ALA A 1 185 ? 5.322 0.505 -15.381 1.00 95.94 185 ALA A CA 1
ATOM 1301 C C . ALA A 1 185 ? 6.114 1.786 -15.133 1.00 95.94 185 ALA A C 1
ATOM 1303 O O . ALA A 1 185 ? 5.582 2.736 -14.555 1.00 95.94 185 AL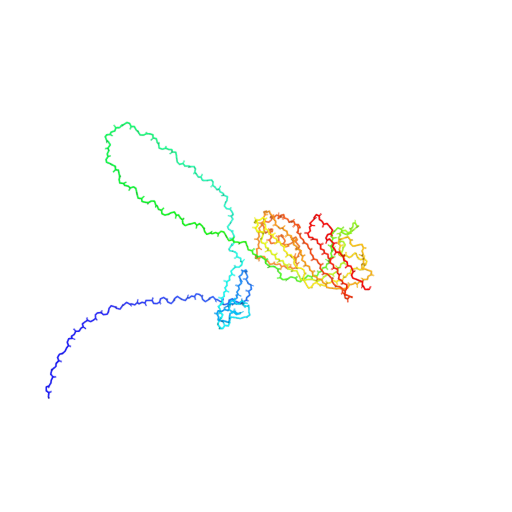A A O 1
ATOM 1304 N N . PHE A 1 186 ? 7.370 1.807 -15.564 1.00 93.75 186 PHE A N 1
ATOM 1305 C CA . PHE A 1 186 ? 8.226 2.981 -15.451 1.00 93.75 186 PHE A CA 1
ATOM 1306 C C . PHE A 1 186 ? 8.984 3.239 -16.762 1.00 93.75 186 PHE A C 1
ATOM 1308 O O . PHE A 1 186 ? 9.225 2.335 -17.571 1.00 93.75 186 PHE A O 1
ATOM 1315 N N . THR A 1 187 ? 9.352 4.497 -16.983 1.00 94.00 187 THR A N 1
ATOM 1316 C CA . THR A 1 187 ? 10.359 4.920 -17.962 1.00 94.00 187 THR A CA 1
ATOM 1317 C C . THR A 1 187 ? 11.368 5.799 -17.237 1.00 94.00 187 THR A C 1
ATOM 1319 O O . THR A 1 187 ? 11.014 6.899 -16.809 1.00 94.00 187 THR A O 1
ATOM 1322 N N . ALA A 1 188 ? 12.594 5.299 -17.101 1.00 90.19 188 ALA A N 1
ATOM 1323 C CA . ALA A 1 188 ? 13.692 5.998 -16.454 1.00 90.19 188 ALA A CA 1
ATOM 1324 C C . ALA A 1 188 ? 14.066 7.268 -17.222 1.00 90.19 188 ALA A C 1
ATOM 1326 O O . ALA A 1 188 ? 14.050 7.305 -18.461 1.00 90.19 188 ALA A O 1
ATOM 1327 N N . ILE A 1 189 ? 14.394 8.306 -16.464 1.00 89.56 189 ILE A N 1
ATOM 1328 C CA . ILE A 1 189 ? 14.917 9.564 -16.971 1.00 89.56 189 ILE A CA 1
ATOM 1329 C C . ILE A 1 189 ? 16.410 9.359 -17.240 1.00 89.56 189 ILE A C 1
ATOM 1331 O O . ILE A 1 189 ? 17.128 8.745 -16.460 1.00 89.56 189 ILE A O 1
ATOM 1335 N N . VAL A 1 190 ? 16.878 9.821 -18.397 1.00 88.81 190 VAL A N 1
ATOM 1336 C CA . VAL A 1 190 ? 18.295 9.687 -18.759 1.00 88.81 190 VAL A CA 1
ATOM 1337 C C . VAL A 1 190 ? 19.144 10.474 -17.764 1.00 88.81 190 VAL A C 1
ATOM 1339 O O . VAL A 1 190 ? 18.779 11.589 -17.397 1.00 88.81 190 VAL A O 1
ATOM 1342 N N . ASP A 1 191 ? 20.261 9.879 -17.356 1.00 85.44 191 ASP A N 1
ATOM 1343 C CA . ASP A 1 191 ? 21.215 10.388 -16.369 1.00 85.44 191 ASP A CA 1
ATOM 1344 C C . ASP A 1 191 ? 20.663 10.504 -14.938 1.00 85.44 191 ASP A C 1
ATOM 1346 O O . ASP A 1 191 ? 21.363 11.008 -14.060 1.00 85.44 191 ASP A O 1
ATOM 1350 N N . SER A 1 192 ? 19.449 10.007 -14.664 1.00 81.88 192 SER A N 1
ATOM 1351 C CA . SER A 1 192 ? 18.952 9.919 -13.291 1.00 81.88 192 SER A CA 1
ATOM 1352 C C . SER A 1 192 ? 19.613 8.767 -12.542 1.00 81.88 192 SER A C 1
ATOM 1354 O O . SER A 1 192 ? 19.942 7.731 -13.128 1.00 81.88 192 SER A O 1
ATOM 1356 N N . GLN A 1 193 ? 19.759 8.935 -11.232 1.00 79.00 193 GLN A N 1
ATOM 1357 C CA . GLN A 1 193 ? 20.206 7.877 -10.336 1.00 79.00 193 GLN A CA 1
ATOM 1358 C C . GLN A 1 193 ? 19.212 6.709 -10.337 1.00 79.00 193 GLN A C 1
ATOM 1360 O O . GLN A 1 193 ? 18.029 6.866 -10.664 1.00 79.00 193 GLN A O 1
ATOM 1365 N N . HIS A 1 194 ? 19.707 5.519 -10.025 1.00 78.06 194 HIS A N 1
ATOM 1366 C CA . HIS A 1 194 ? 18.853 4.374 -9.759 1.00 78.06 194 HIS A CA 1
ATOM 1367 C C . HIS A 1 194 ? 18.023 4.587 -8.482 1.00 78.06 194 HIS A C 1
ATOM 1369 O O . HIS A 1 194 ? 18.470 5.278 -7.576 1.00 78.06 194 HIS A O 1
ATOM 1375 N N . PRO A 1 195 ? 16.833 3.970 -8.368 1.00 73.44 195 PRO A N 1
ATOM 1376 C CA . PRO A 1 195 ? 15.892 4.234 -7.273 1.00 73.44 195 PRO A CA 1
ATOM 1377 C C . PRO A 1 195 ? 16.314 3.715 -5.885 1.00 73.44 195 PRO A C 1
ATOM 1379 O O . PRO A 1 195 ? 15.491 3.723 -4.977 1.00 73.44 195 PRO A O 1
ATOM 1382 N N . GLY A 1 196 ? 17.541 3.215 -5.710 1.00 66.94 196 GLY A N 1
ATOM 1383 C CA . GLY A 1 196 ? 18.016 2.659 -4.442 1.00 66.94 196 GLY A CA 1
ATOM 1384 C C . GLY A 1 196 ? 18.782 3.686 -3.614 1.00 66.94 196 GLY A C 1
ATOM 1385 O O . GLY A 1 196 ? 19.714 4.318 -4.114 1.00 66.94 196 GLY A O 1
ATOM 1386 N N . CYS A 1 197 ? 18.454 3.794 -2.324 1.00 61.25 197 CYS A N 1
ATOM 1387 C CA . CYS A 1 197 ? 19.258 4.575 -1.390 1.00 61.25 197 CYS A CA 1
ATOM 1388 C C . CYS A 1 197 ? 20.699 4.008 -1.387 1.00 61.25 197 CYS A C 1
ATOM 1390 O O . CYS A 1 197 ? 20.907 2.829 -1.092 1.00 61.25 197 CYS A O 1
ATOM 1392 N N . ASN A 1 198 ? 21.696 4.836 -1.715 1.00 62.56 198 ASN A N 1
ATOM 1393 C CA . ASN A 1 198 ? 23.129 4.494 -1.824 1.00 62.56 198 ASN A CA 1
ATOM 1394 C C . ASN A 1 198 ? 23.598 3.791 -3.118 1.00 62.56 198 ASN A C 1
ATOM 1396 O O . ASN A 1 198 ? 24.727 3.293 -3.141 1.00 62.56 198 ASN A O 1
ATOM 1400 N N . ASP A 1 199 ? 22.800 3.748 -4.191 1.00 64.50 199 ASP A N 1
ATOM 1401 C CA . ASP A 1 199 ? 23.313 3.343 -5.509 1.00 64.50 199 ASP A CA 1
ATOM 1402 C C . ASP A 1 199 ? 23.819 4.563 -6.292 1.00 64.50 199 ASP A C 1
ATOM 1404 O O . ASP A 1 199 ? 23.025 5.372 -6.754 1.00 64.50 199 ASP A O 1
ATOM 1408 N N . ASP A 1 200 ? 25.132 4.700 -6.479 1.00 66.94 200 ASP A N 1
ATOM 1409 C CA . ASP A 1 200 ? 25.723 5.792 -7.273 1.00 66.94 200 ASP A CA 1
ATOM 1410 C C . ASP A 1 200 ? 25.586 5.575 -8.798 1.00 66.94 200 ASP A C 1
ATOM 1412 O O . ASP A 1 200 ? 26.070 6.385 -9.597 1.00 66.94 200 ASP A O 1
ATOM 1416 N N . ALA A 1 201 ? 24.985 4.464 -9.236 1.00 74.75 201 ALA A N 1
ATOM 1417 C CA . ALA A 1 201 ? 24.763 4.196 -10.648 1.00 74.75 201 ALA A CA 1
ATOM 1418 C C . ALA A 1 201 ? 23.576 4.993 -11.211 1.00 74.75 201 ALA A C 1
ATOM 1420 O O . ALA A 1 201 ? 22.610 5.331 -10.525 1.00 74.75 201 ALA A O 1
ATOM 1421 N N . SER A 1 202 ? 23.664 5.297 -12.506 1.00 78.81 202 SER A N 1
ATOM 1422 C CA . SER A 1 202 ? 22.670 6.089 -13.223 1.00 78.81 202 SER A CA 1
ATOM 1423 C C . SER A 1 202 ? 22.234 5.440 -14.532 1.00 78.81 202 SER A C 1
ATOM 1425 O O . SER A 1 202 ? 22.968 4.687 -15.186 1.00 78.81 202 SER A O 1
ATOM 1427 N N . PHE A 1 203 ? 21.025 5.792 -14.965 1.00 80.94 203 PHE A N 1
ATOM 1428 C CA . PHE A 1 203 ? 20.469 5.343 -16.232 1.00 80.94 203 PHE A CA 1
ATOM 1429 C C . PHE A 1 203 ? 21.095 6.106 -17.404 1.00 80.94 203 PHE A C 1
ATOM 1431 O O . PHE A 1 203 ? 20.589 7.128 -17.858 1.00 80.94 203 PHE A O 1
ATOM 1438 N N . SER A 1 204 ? 22.165 5.558 -17.983 1.00 82.06 204 SER A N 1
ATOM 1439 C CA . SER A 1 204 ? 22.829 6.125 -19.179 1.00 82.06 204 SER A CA 1
ATOM 1440 C C . SER A 1 204 ? 21.956 6.190 -20.451 1.00 82.06 204 SER A C 1
ATOM 1442 O O . SER A 1 204 ? 22.371 6.725 -21.480 1.00 82.06 204 SER A O 1
ATOM 1444 N N . LYS A 1 205 ? 20.748 5.616 -20.420 1.00 84.06 205 LYS A N 1
ATOM 1445 C CA . LYS A 1 205 ? 19.760 5.618 -21.506 1.00 84.06 205 LYS A CA 1
ATOM 1446 C C . LYS A 1 205 ? 18.350 5.498 -20.930 1.00 84.06 205 LYS A C 1
ATOM 1448 O O . LYS A 1 205 ? 18.170 5.030 -19.812 1.00 84.06 205 LYS A O 1
ATOM 1453 N N . ALA A 1 206 ? 17.345 5.859 -21.727 1.00 85.06 206 ALA A N 1
ATOM 1454 C CA . ALA A 1 206 ? 15.946 5.728 -21.331 1.00 85.06 206 ALA A CA 1
ATOM 1455 C C . ALA A 1 206 ? 15.556 4.242 -21.245 1.00 85.06 206 ALA A C 1
ATOM 1457 O O . ALA A 1 206 ? 15.248 3.608 -22.259 1.00 85.06 206 ALA A O 1
ATOM 1458 N N . THR A 1 207 ? 15.586 3.695 -20.034 1.00 89.81 207 THR A N 1
ATOM 1459 C CA . THR A 1 207 ? 15.221 2.308 -19.732 1.00 89.81 207 THR A CA 1
ATOM 1460 C C . THR A 1 207 ? 13.739 2.219 -19.383 1.00 89.81 207 THR A C 1
ATOM 1462 O O . THR A 1 207 ? 13.191 3.089 -18.709 1.00 89.81 207 THR A O 1
ATOM 1465 N N . LYS A 1 208 ? 13.060 1.175 -19.859 1.00 93.12 208 LYS A N 1
ATOM 1466 C CA . LYS A 1 208 ? 11.647 0.920 -19.557 1.00 93.12 208 LYS A CA 1
ATOM 1467 C C . LYS A 1 208 ? 11.492 -0.410 -18.860 1.00 93.12 208 LYS A C 1
ATOM 1469 O O . LYS A 1 208 ? 12.220 -1.354 -19.164 1.00 93.12 208 LYS A O 1
ATOM 1474 N N . GLY A 1 209 ? 10.479 -0.498 -18.014 1.00 93.19 209 GLY A N 1
ATOM 1475 C CA . GLY A 1 209 ? 10.216 -1.728 -17.300 1.00 93.19 209 GLY A CA 1
ATOM 1476 C C . GLY A 1 209 ? 8.930 -1.719 -16.497 1.00 93.19 209 GLY A C 1
ATOM 1477 O O . GLY A 1 209 ? 8.083 -0.833 -16.633 1.00 93.19 209 GLY A O 1
ATOM 1478 N N . THR A 1 210 ? 8.792 -2.748 -15.674 1.00 94.81 210 THR A N 1
ATOM 1479 C CA . THR A 1 210 ? 7.661 -2.971 -14.776 1.00 94.81 210 THR A CA 1
ATOM 1480 C C . THR A 1 210 ? 8.114 -2.955 -13.335 1.00 94.81 210 THR A C 1
ATOM 1482 O O . THR A 1 210 ? 9.264 -3.274 -13.054 1.00 94.81 210 THR A O 1
ATOM 1485 N N . TRP A 1 211 ? 7.207 -2.647 -12.419 1.00 93.56 211 TRP A N 1
ATOM 1486 C CA . TRP A 1 211 ? 7.518 -2.651 -11.000 1.00 93.56 211 TRP A CA 1
ATOM 1487 C C . TRP A 1 211 ? 6.303 -2.978 -10.148 1.00 93.56 211 TRP A C 1
ATOM 1489 O O . TRP A 1 211 ? 5.158 -2.832 -10.581 1.00 93.56 211 TRP A O 1
ATOM 1499 N N . ASN A 1 212 ? 6.563 -3.440 -8.933 1.00 94.38 212 ASN A N 1
ATOM 1500 C CA . ASN A 1 212 ? 5.573 -3.551 -7.877 1.00 94.38 212 ASN A CA 1
ATOM 1501 C C . ASN A 1 212 ? 6.230 -3.180 -6.553 1.00 94.38 212 ASN A C 1
ATOM 1503 O O . ASN A 1 212 ? 7.434 -3.345 -6.391 1.00 94.38 212 ASN A O 1
ATOM 1507 N N . GLY A 1 213 ? 5.436 -2.767 -5.578 1.00 92.06 213 GLY A N 1
ATOM 1508 C CA . GLY A 1 213 ? 5.949 -2.617 -4.233 1.00 92.06 213 GLY A CA 1
ATOM 1509 C C . GLY A 1 213 ? 4.898 -2.523 -3.154 1.00 92.06 213 GLY A C 1
ATOM 1510 O O . GLY A 1 213 ? 3.684 -2.489 -3.386 1.00 92.06 213 GLY A O 1
ATOM 1511 N N . VAL A 1 214 ? 5.415 -2.517 -1.938 1.00 94.06 214 VAL A N 1
ATOM 1512 C CA . VAL A 1 214 ? 4.669 -2.468 -0.698 1.00 94.06 214 VAL A CA 1
ATOM 1513 C C . VAL A 1 214 ? 5.332 -1.466 0.235 1.00 94.06 214 VAL A C 1
ATOM 1515 O O . VAL A 1 214 ? 6.542 -1.471 0.409 1.00 94.06 214 VAL A O 1
ATOM 1518 N N . TRP A 1 215 ? 4.535 -0.616 0.873 1.00 92.38 215 TRP A N 1
ATOM 1519 C CA . TRP A 1 215 ? 5.013 0.327 1.881 1.00 92.38 215 TRP A CA 1
ATOM 1520 C C . TRP A 1 215 ? 4.070 0.309 3.074 1.00 92.38 215 TRP A C 1
ATOM 1522 O O . TRP A 1 215 ? 2.882 0.602 2.947 1.00 92.38 215 TRP A O 1
ATOM 1532 N N . THR A 1 216 ? 4.593 -0.020 4.250 1.00 94.38 216 THR A N 1
ATOM 1533 C CA . THR A 1 216 ? 3.863 0.012 5.514 1.00 94.38 216 THR A CA 1
ATOM 1534 C C . THR A 1 216 ? 4.280 1.188 6.398 1.00 94.38 216 THR A C 1
ATOM 1536 O O . THR A 1 216 ? 5.462 1.468 6.602 1.00 94.38 216 THR A O 1
ATOM 1539 N N . GLN A 1 217 ? 3.284 1.851 6.981 1.00 94.00 217 GLN A N 1
ATOM 1540 C CA . GLN A 1 217 ? 3.444 2.838 8.046 1.00 94.00 217 GLN A CA 1
ATOM 1541 C C . GLN A 1 217 ? 2.514 2.502 9.215 1.00 94.00 217 GLN A C 1
ATOM 1543 O O . GLN A 1 217 ? 1.489 1.833 9.051 1.00 94.00 217 GLN A O 1
ATOM 1548 N N . LYS A 1 218 ? 2.855 2.977 10.413 1.00 94.25 218 LYS A N 1
ATOM 1549 C CA . LYS A 1 218 ? 2.010 2.883 11.604 1.00 94.25 218 LYS A CA 1
ATOM 1550 C C . LYS A 1 218 ? 1.400 4.247 11.901 1.00 94.25 218 LYS A C 1
ATOM 1552 O O . LYS A 1 218 ? 2.101 5.247 11.994 1.00 94.25 218 LYS A O 1
ATOM 1557 N N . VAL A 1 219 ? 0.086 4.264 12.081 1.00 93.56 219 VAL A N 1
ATOM 1558 C CA . VAL A 1 219 ? -0.719 5.433 12.432 1.00 93.56 219 VAL A CA 1
ATOM 1559 C C . VAL A 1 219 ? -1.163 5.279 13.880 1.00 93.56 219 VAL A C 1
ATOM 1561 O O . VAL A 1 219 ? -1.768 4.272 14.251 1.00 93.56 219 VAL A O 1
ATOM 1564 N N . SER A 1 220 ? -0.845 6.262 14.714 1.00 91.31 220 SER A N 1
ATOM 1565 C CA . SER A 1 220 ? -1.077 6.231 16.159 1.00 91.31 220 SER A CA 1
ATOM 1566 C C . SER A 1 220 ? -1.497 7.604 16.695 1.00 91.31 220 SER A C 1
ATOM 1568 O O . SER A 1 220 ? -1.517 8.599 15.969 1.00 91.31 220 SER A O 1
ATOM 1570 N N . GLY A 1 221 ? -1.883 7.656 17.971 1.00 85.75 221 GLY A N 1
ATOM 1571 C CA . GLY A 1 221 ? -2.337 8.883 18.625 1.00 85.75 221 GLY A CA 1
ATOM 1572 C C . GLY A 1 221 ? -3.850 9.089 18.551 1.00 85.75 221 GLY A C 1
ATOM 1573 O O . GLY A 1 221 ? -4.621 8.130 18.528 1.00 85.75 221 GLY A O 1
ATOM 1574 N N . LYS A 1 222 ? -4.271 10.355 18.584 1.00 81.62 222 LYS A N 1
ATOM 1575 C CA . LYS A 1 222 ? -5.682 10.750 18.580 1.00 81.62 222 LYS A CA 1
ATOM 1576 C C . LYS A 1 222 ? -6.092 11.121 17.156 1.00 81.62 222 LYS A C 1
ATOM 1578 O O . LYS A 1 222 ? -5.466 11.989 16.553 1.00 81.62 222 LYS A O 1
ATOM 1583 N N . PHE A 1 223 ? -7.058 10.391 16.615 1.00 84.31 223 PHE A N 1
ATOM 1584 C CA . PHE A 1 223 ? -7.519 10.548 15.244 1.00 84.31 223 PHE A CA 1
ATOM 1585 C C . PHE A 1 223 ? -8.904 9.923 15.067 1.00 84.31 223 PHE A C 1
ATOM 1587 O O . PHE A 1 223 ? -9.342 9.088 15.867 1.00 84.31 223 PHE A O 1
ATOM 1594 N N . ASP A 1 224 ? -9.573 10.280 13.974 1.00 80.19 224 ASP A N 1
ATOM 1595 C CA . ASP A 1 224 ? -10.871 9.729 13.605 1.00 80.19 224 ASP A CA 1
ATOM 1596 C C . ASP A 1 224 ? -10.734 8.807 12.402 1.00 80.19 224 ASP A C 1
ATOM 1598 O O . ASP A 1 224 ? -10.528 9.247 11.275 1.00 80.19 224 ASP A O 1
ATOM 1602 N N . TYR A 1 225 ? -10.899 7.509 12.647 1.00 84.12 225 TYR A N 1
ATOM 1603 C CA . TYR A 1 225 ? -10.834 6.499 11.600 1.00 84.12 225 TYR A CA 1
ATOM 1604 C C . TYR A 1 225 ? -12.172 6.350 10.859 1.00 84.12 225 TYR A C 1
ATOM 1606 O O . TYR A 1 225 ? -13.204 6.036 11.461 1.00 84.12 225 TYR A O 1
ATOM 1614 N N . ASN A 1 226 ? -12.139 6.522 9.538 1.00 83.06 226 ASN A N 1
ATOM 1615 C CA . ASN A 1 226 ? -13.249 6.301 8.620 1.00 83.06 226 ASN A CA 1
ATOM 1616 C C . ASN A 1 226 ? -13.002 5.054 7.740 1.00 83.06 226 ASN A C 1
ATOM 1618 O O . ASN A 1 226 ? -12.474 5.174 6.632 1.00 83.06 226 ASN A O 1
ATOM 1622 N N . PRO A 1 227 ? -13.426 3.851 8.173 1.00 80.25 227 PRO A N 1
ATOM 1623 C CA . PRO A 1 227 ? -13.268 2.623 7.387 1.00 80.25 227 PRO A CA 1
ATOM 1624 C C . PRO A 1 227 ? -14.129 2.593 6.116 1.00 80.25 227 PRO A C 1
ATOM 1626 O O . PRO A 1 227 ? -13.959 1.695 5.288 1.00 80.25 227 PRO A O 1
ATOM 1629 N N . ASP A 1 228 ? -15.085 3.518 5.982 1.00 77.25 228 ASP A N 1
ATOM 1630 C CA . ASP A 1 228 ? -16.005 3.630 4.851 1.00 77.25 228 ASP A CA 1
ATOM 1631 C C . ASP A 1 228 ? -15.520 4.627 3.785 1.00 77.25 228 ASP A C 1
ATOM 1633 O O . ASP A 1 228 ? -16.199 4.802 2.773 1.00 77.25 228 ASP A O 1
ATOM 1637 N N . ALA A 1 229 ? -14.368 5.274 3.996 1.00 81.56 229 ALA A N 1
ATOM 1638 C CA . ALA A 1 229 ? -13.800 6.220 3.046 1.00 81.56 229 ALA A CA 1
ATOM 1639 C C . ALA A 1 229 ? -13.584 5.587 1.659 1.00 81.56 229 ALA A C 1
ATOM 1641 O O . ALA A 1 229 ? -13.287 4.398 1.522 1.00 81.56 229 ALA A O 1
ATOM 1642 N N . THR A 1 230 ? -13.723 6.398 0.615 1.00 83.31 230 THR A N 1
ATOM 1643 C CA . THR A 1 230 ? -13.464 5.996 -0.772 1.00 83.31 230 THR A CA 1
ATOM 1644 C C . THR A 1 230 ? -12.318 6.827 -1.312 1.00 83.31 230 THR A C 1
ATOM 1646 O O . THR A 1 230 ? -12.380 8.052 -1.256 1.00 83.31 230 THR A O 1
ATOM 1649 N N . ILE A 1 231 ? -11.299 6.177 -1.863 1.00 83.62 231 ILE A N 1
ATOM 1650 C CA . ILE A 1 231 ? -10.140 6.869 -2.430 1.00 83.62 231 ILE A CA 1
ATOM 1651 C C . ILE A 1 231 ? -10.326 7.114 -3.932 1.00 83.62 231 ILE A C 1
ATOM 1653 O O . ILE A 1 231 ? -10.970 6.331 -4.630 1.00 83.62 231 ILE A O 1
ATOM 1657 N N . ASN A 1 232 ? -9.748 8.204 -4.422 1.00 87.06 232 ASN A N 1
ATOM 1658 C CA . ASN A 1 232 ? -9.622 8.551 -5.838 1.00 87.06 232 ASN A CA 1
ATOM 1659 C C . ASN A 1 232 ? -8.166 8.965 -6.116 1.00 87.06 232 ASN A C 1
ATOM 1661 O O . ASN A 1 232 ? -7.336 8.916 -5.208 1.00 87.06 232 ASN A O 1
ATOM 1665 N N . SER A 1 233 ? -7.848 9.376 -7.345 1.00 85.62 233 SER A N 1
ATOM 1666 C CA . SER A 1 233 ? -6.477 9.748 -7.725 1.00 85.62 233 SER A CA 1
ATOM 1667 C C . SER A 1 233 ? -5.894 10.875 -6.864 1.00 85.62 233 SER A C 1
ATOM 1669 O O . SER A 1 233 ? -4.726 10.813 -6.498 1.00 85.62 233 SER A O 1
ATOM 1671 N N . SER A 1 234 ? -6.699 11.858 -6.451 1.00 83.12 234 SER A N 1
ATOM 1672 C CA . SER A 1 234 ? -6.260 12.954 -5.575 1.00 83.12 234 SER A CA 1
ATOM 1673 C C . SER A 1 234 ? -5.999 12.518 -4.128 1.00 83.12 234 SER A C 1
ATOM 1675 O O . SER A 1 234 ? -5.247 13.181 -3.422 1.00 83.12 234 SER A O 1
ATOM 1677 N N . SER A 1 235 ? -6.602 11.416 -3.675 1.00 83.31 235 SER A N 1
ATOM 1678 C CA . SER A 1 235 ? -6.405 10.851 -2.328 1.00 83.31 235 SER A CA 1
ATOM 1679 C C . SER A 1 235 ? -5.459 9.649 -2.309 1.00 83.31 235 SER A C 1
ATOM 1681 O O . SER A 1 235 ? -5.402 8.931 -1.314 1.00 83.31 235 SER A O 1
ATOM 1683 N N . ALA A 1 236 ? -4.750 9.402 -3.411 1.00 84.50 236 ALA A N 1
ATOM 1684 C CA . ALA A 1 236 ? -3.829 8.281 -3.539 1.00 84.50 236 ALA A CA 1
ATOM 1685 C C . ALA A 1 236 ? -2.400 8.612 -3.066 1.00 84.50 236 ALA A C 1
ATOM 1687 O O . ALA A 1 236 ? -1.539 7.733 -3.050 1.00 84.50 236 ALA A O 1
ATOM 1688 N N . THR A 1 237 ? -2.125 9.859 -2.670 1.00 86.69 237 THR A N 1
ATOM 1689 C CA . THR A 1 237 ? -0.900 10.194 -1.931 1.00 86.69 237 THR A CA 1
ATOM 1690 C C . THR A 1 237 ? -1.033 9.756 -0.475 1.00 86.69 237 THR A C 1
ATOM 1692 O O . THR A 1 237 ? -2.146 9.636 0.043 1.00 86.69 237 THR A O 1
ATOM 1695 N N . TRP A 1 238 ? 0.096 9.522 0.199 1.00 88.44 238 TRP A N 1
ATOM 1696 C CA . TRP A 1 238 ? 0.098 9.151 1.617 1.00 88.44 238 TRP A CA 1
ATOM 1697 C C . TRP A 1 238 ? -0.615 10.196 2.477 1.00 88.44 238 TRP A C 1
ATOM 1699 O O . TRP A 1 238 ? -1.569 9.860 3.174 1.00 88.44 238 TRP A O 1
ATOM 1709 N N . ASP A 1 239 ? -0.224 11.465 2.370 1.00 88.56 239 ASP A N 1
ATOM 1710 C CA . ASP A 1 239 ? -0.787 12.536 3.197 1.00 88.56 239 ASP A CA 1
ATOM 1711 C C . ASP A 1 239 ? -2.286 12.722 2.968 1.00 88.56 239 ASP A C 1
ATOM 1713 O O . ASP A 1 239 ? -3.056 12.848 3.923 1.00 88.56 239 ASP A O 1
ATOM 1717 N N . ALA A 1 240 ? -2.730 12.679 1.708 1.00 90.12 240 ALA A N 1
ATOM 1718 C CA . ALA A 1 240 ? -4.146 12.805 1.394 1.00 90.12 240 ALA A CA 1
ATOM 1719 C C . ALA A 1 240 ? -4.938 11.585 1.881 1.00 90.12 240 ALA A C 1
ATOM 1721 O O . ALA A 1 240 ? -6.043 11.750 2.398 1.00 90.12 240 ALA A O 1
ATOM 1722 N N . PHE A 1 241 ? -4.378 10.375 1.772 1.00 92.75 241 PHE A N 1
ATOM 1723 C CA . PHE A 1 241 ? -4.983 9.165 2.325 1.00 92.75 241 PHE A CA 1
ATOM 1724 C C . PHE A 1 241 ? -5.121 9.259 3.848 1.00 92.75 241 PHE A C 1
ATOM 1726 O O . PHE A 1 241 ? -6.213 9.054 4.379 1.00 92.75 241 PHE A O 1
ATOM 1733 N N . ILE A 1 242 ? -4.047 9.614 4.558 1.00 92.06 242 ILE A N 1
ATOM 1734 C CA . ILE A 1 242 ? -4.049 9.743 6.019 1.00 92.06 242 ILE A CA 1
ATOM 1735 C C . ILE A 1 242 ? -5.047 10.809 6.465 1.00 92.06 242 ILE A C 1
ATOM 1737 O O . ILE A 1 242 ? -5.883 10.537 7.327 1.00 92.06 242 ILE A O 1
ATOM 1741 N N . ALA A 1 243 ? -5.032 11.990 5.848 1.00 89.38 243 ALA A N 1
ATOM 1742 C CA . ALA A 1 243 ? -5.980 13.052 6.162 1.00 89.38 243 ALA A CA 1
ATOM 1743 C C . ALA A 1 243 ? -7.433 12.619 5.905 1.00 89.38 243 ALA A C 1
ATOM 1745 O O . ALA A 1 243 ? -8.322 12.901 6.707 1.00 89.38 243 ALA A O 1
ATOM 1746 N N . HIS A 1 244 ? -7.686 11.890 4.817 1.00 87.56 244 HIS A N 1
ATOM 1747 C CA . HIS A 1 244 ? -9.034 11.471 4.444 1.00 87.56 244 HIS A CA 1
ATOM 1748 C C . HIS A 1 244 ? -9.577 10.319 5.308 1.00 87.56 244 HIS A C 1
ATOM 1750 O O . HIS A 1 244 ? -10.757 10.312 5.663 1.00 87.56 244 HIS A O 1
ATOM 1756 N N . VAL A 1 245 ? -8.731 9.342 5.649 1.00 88.94 245 VAL A N 1
ATOM 1757 C CA . VAL A 1 245 ? -9.127 8.112 6.356 1.00 88.94 245 VAL A CA 1
ATOM 1758 C C . VAL A 1 245 ? -8.969 8.229 7.869 1.00 88.94 245 VAL A C 1
ATOM 1760 O O . VAL A 1 245 ? -9.765 7.638 8.594 1.00 88.94 245 VAL A O 1
ATOM 1763 N N . PHE A 1 246 ? -7.984 8.983 8.355 1.00 89.25 246 PHE A N 1
ATOM 1764 C CA . PHE A 1 246 ? -7.683 9.138 9.784 1.00 89.25 246 PHE A CA 1
ATOM 1765 C C . PHE A 1 246 ? -7.844 10.587 10.287 1.00 89.25 246 PHE A C 1
ATOM 1767 O O . PHE A 1 246 ? -7.981 10.810 11.484 1.00 89.25 246 PHE A O 1
ATOM 1774 N N . GLY A 1 247 ? -7.881 11.588 9.407 1.00 79.94 247 GLY A N 1
ATOM 1775 C CA . GLY A 1 247 ? -7.960 13.011 9.773 1.00 79.94 247 GLY A CA 1
ATOM 1776 C C . GLY A 1 247 ? -9.356 13.639 9.697 1.00 79.94 247 GLY A C 1
ATOM 1777 O O . GLY A 1 247 ? -9.465 14.863 9.651 1.00 79.94 247 GLY A O 1
ATOM 1778 N N . ALA A 1 248 ? -10.435 12.846 9.677 1.00 64.31 248 ALA A N 1
ATOM 1779 C CA . ALA A 1 248 ? -11.787 13.316 9.333 1.00 64.31 248 ALA A CA 1
ATOM 1780 C C . ALA A 1 248 ? -12.331 14.486 10.192 1.00 64.31 248 ALA A C 1
ATOM 1782 O O . ALA A 1 248 ? -13.223 15.198 9.735 1.00 64.31 248 ALA A O 1
ATOM 1783 N N . ASN A 1 249 ? -11.797 14.709 11.401 1.00 66.69 249 ASN A N 1
ATOM 1784 C CA . ASN A 1 249 ? -12.183 15.814 12.293 1.00 66.69 249 ASN A CA 1
ATOM 1785 C C . ASN A 1 249 ? -11.066 16.855 12.532 1.00 66.69 249 ASN A C 1
ATOM 1787 O O . ASN A 1 249 ? -11.158 17.642 13.473 1.00 66.69 249 ASN A O 1
ATOM 1791 N N . GLY A 1 250 ? -10.019 16.882 11.699 1.00 67.69 250 GLY A N 1
ATOM 1792 C CA . GLY A 1 250 ? -8.933 17.867 11.799 1.00 67.69 250 GLY A CA 1
ATOM 1793 C C . GLY A 1 250 ? -7.870 17.559 12.858 1.00 67.69 250 GLY A C 1
ATOM 1794 O O . GLY A 1 250 ? -7.072 18.430 13.194 1.00 67.69 250 GLY A O 1
ATOM 1795 N N . GLU A 1 251 ? -7.851 16.336 13.390 1.00 76.12 251 GLU A N 1
ATOM 1796 C CA . GLU A 1 251 ? -6.745 15.837 14.209 1.00 76.12 251 GLU A CA 1
ATOM 1797 C C . GLU A 1 251 ? -5.647 15.257 13.306 1.00 76.12 251 GLU A C 1
ATOM 1799 O O . GLU A 1 251 ? -5.944 14.583 12.318 1.00 76.12 251 GLU A O 1
ATOM 1804 N N . SER A 1 252 ? -4.382 15.509 13.653 1.00 81.31 252 SER A N 1
ATOM 1805 C CA . SER A 1 252 ? -3.227 14.977 12.925 1.00 81.31 252 SER A CA 1
ATOM 1806 C C . SER A 1 252 ? -2.686 13.745 13.652 1.00 81.31 252 SER A C 1
ATOM 1808 O O . SER A 1 252 ? -2.119 13.897 14.740 1.00 81.31 252 SER A O 1
ATOM 1810 N N . PRO A 1 253 ? -2.847 12.529 13.100 1.00 89.75 253 PRO A N 1
ATOM 1811 C CA . PRO A 1 253 ? -2.267 11.343 13.709 1.00 89.75 253 PRO A CA 1
ATOM 1812 C C . PRO A 1 253 ? -0.738 11.394 13.669 1.00 89.75 253 PRO A C 1
ATOM 1814 O O . PRO A 1 253 ? -0.132 12.025 12.803 1.00 89.75 253 PRO A O 1
ATOM 1817 N N . THR A 1 254 ? -0.103 10.660 14.578 1.00 91.19 254 THR A N 1
ATOM 1818 C CA . THR A 1 254 ? 1.328 10.376 14.491 1.00 91.19 254 THR A CA 1
ATOM 1819 C C . THR A 1 254 ? 1.536 9.233 13.508 1.00 91.19 254 THR A C 1
ATOM 1821 O O . THR A 1 254 ? 1.053 8.122 13.736 1.00 91.19 254 THR A O 1
ATOM 1824 N N . VAL A 1 255 ? 2.261 9.508 12.427 1.00 92.00 255 VAL A N 1
ATOM 1825 C CA . VAL A 1 255 ? 2.613 8.529 11.398 1.00 92.00 255 VAL A CA 1
ATOM 1826 C C . VAL A 1 255 ? 4.089 8.188 11.538 1.00 92.00 255 VAL A C 1
ATOM 1828 O O . VAL A 1 255 ? 4.938 9.074 11.501 1.00 92.00 255 VAL A O 1
ATOM 1831 N N . THR A 1 256 ? 4.397 6.910 11.726 1.00 91.56 256 THR A N 1
ATOM 1832 C CA . THR A 1 256 ? 5.772 6.415 11.831 1.00 91.56 256 THR A CA 1
ATOM 1833 C C . THR A 1 256 ? 6.043 5.401 10.736 1.00 91.56 256 THR A C 1
ATOM 1835 O O . THR A 1 256 ? 5.216 4.525 10.468 1.00 91.56 256 THR A O 1
ATOM 1838 N N . PHE A 1 257 ? 7.222 5.499 10.132 1.00 89.06 257 PHE A N 1
ATOM 1839 C CA . PHE A 1 257 ? 7.718 4.507 9.191 1.00 89.06 257 PHE A CA 1
ATOM 1840 C C . PHE A 1 257 ? 7.749 3.100 9.813 1.00 89.06 257 PHE A C 1
ATOM 1842 O O . PHE A 1 257 ? 7.977 2.958 11.016 1.00 89.06 257 PHE A O 1
ATOM 1849 N N . VAL A 1 258 ? 7.493 2.074 8.997 1.00 89.56 258 VAL A N 1
ATOM 1850 C CA . VAL A 1 258 ? 7.659 0.664 9.383 1.00 89.56 258 VAL A CA 1
ATOM 1851 C C . VAL A 1 258 ? 8.577 -0.026 8.389 1.00 89.56 258 VAL A C 1
ATOM 1853 O O . VAL A 1 258 ? 9.646 -0.472 8.781 1.00 89.56 258 VAL A O 1
ATOM 1856 N N . SER A 1 259 ? 8.162 -0.113 7.125 1.00 88.50 259 SER A N 1
ATOM 1857 C CA . SER A 1 259 ? 8.970 -0.736 6.081 1.00 88.50 259 SER A CA 1
ATOM 1858 C C . SER A 1 259 ? 8.500 -0.354 4.681 1.00 88.50 259 SER A C 1
ATOM 1860 O O . SER A 1 259 ? 7.341 0.030 4.502 1.00 88.50 259 SER A O 1
ATOM 1862 N N . TYR A 1 260 ? 9.348 -0.545 3.678 1.00 88.38 260 TYR A N 1
ATOM 1863 C CA . TYR A 1 260 ? 8.951 -0.626 2.279 1.00 88.38 260 TYR A CA 1
ATOM 1864 C C . TYR A 1 260 ? 9.815 -1.643 1.515 1.00 88.38 260 TYR A C 1
ATOM 1866 O O . TYR A 1 260 ? 10.919 -1.967 1.946 1.00 88.38 260 TYR A O 1
ATOM 1874 N N . GLU A 1 261 ? 9.298 -2.152 0.400 1.00 88.19 261 GLU A N 1
ATOM 1875 C CA . GLU A 1 261 ? 10.012 -2.970 -0.585 1.00 88.19 261 GLU A CA 1
ATOM 1876 C C . GLU A 1 261 ? 9.392 -2.716 -1.964 1.00 88.19 261 GLU A C 1
ATOM 1878 O O . GLU A 1 261 ? 8.180 -2.852 -2.140 1.00 88.19 261 GLU A O 1
ATOM 1883 N N . PHE A 1 262 ? 10.220 -2.355 -2.935 1.00 88.25 262 PHE A N 1
ATOM 1884 C CA . PHE A 1 262 ? 9.876 -2.162 -4.335 1.00 88.25 262 PHE A CA 1
ATOM 1885 C C . PHE A 1 262 ? 10.791 -3.037 -5.182 1.00 88.25 262 PHE A C 1
ATOM 1887 O O . PHE A 1 262 ? 12.010 -2.982 -5.047 1.00 88.25 262 PHE A O 1
ATOM 1894 N N . ASP A 1 263 ? 10.200 -3.839 -6.059 1.00 88.31 263 ASP A N 1
ATOM 1895 C CA . ASP A 1 263 ? 10.910 -4.650 -7.037 1.00 88.31 263 ASP A CA 1
ATOM 1896 C C . ASP A 1 263 ? 10.610 -4.121 -8.432 1.00 88.31 263 ASP A C 1
ATOM 1898 O O . ASP A 1 263 ? 9.452 -3.909 -8.813 1.00 88.31 263 ASP A O 1
ATOM 1902 N N . TYR A 1 264 ? 11.660 -3.976 -9.221 1.00 88.50 264 TYR A N 1
ATOM 1903 C CA . TYR A 1 264 ? 11.593 -3.407 -10.549 1.00 88.50 264 TYR A CA 1
ATOM 1904 C C . TYR A 1 264 ? 12.357 -4.275 -11.545 1.00 88.50 264 TYR A C 1
ATOM 1906 O O . TYR A 1 264 ? 13.410 -4.826 -11.236 1.00 88.50 264 TYR A O 1
ATOM 1914 N N . TYR A 1 265 ? 11.831 -4.365 -12.758 1.00 88.88 265 TYR A N 1
ATOM 1915 C CA . TYR A 1 265 ? 12.353 -5.216 -13.817 1.00 88.88 265 TYR A CA 1
ATOM 1916 C C . TYR A 1 265 ? 12.383 -4.443 -15.119 1.00 88.88 265 TYR A C 1
ATOM 1918 O O . TYR A 1 265 ? 11.360 -3.862 -15.489 1.00 88.88 265 TYR A O 1
ATOM 1926 N N . ASP A 1 266 ? 13.502 -4.446 -15.834 1.00 88.25 266 ASP A N 1
ATOM 1927 C CA . ASP A 1 266 ? 13.587 -3.782 -17.131 1.00 88.25 266 ASP A CA 1
ATOM 1928 C C . ASP A 1 266 ? 13.314 -4.748 -18.289 1.00 88.25 266 ASP A C 1
ATOM 1930 O O . ASP A 1 266 ? 13.122 -5.954 -18.127 1.00 88.25 266 ASP A O 1
ATOM 1934 N N . SER A 1 267 ? 13.275 -4.199 -19.501 1.00 81.62 267 SER A N 1
ATOM 1935 C CA . SER A 1 267 ? 13.113 -4.988 -20.723 1.00 81.62 267 SER A CA 1
ATOM 1936 C C . SER A 1 267 ? 14.293 -5.908 -21.050 1.00 81.62 267 SER A C 1
ATOM 1938 O O . SER A 1 267 ? 14.144 -6.788 -21.898 1.00 81.62 267 SER A O 1
ATOM 1940 N N . CYS A 1 268 ? 15.460 -5.675 -20.453 1.00 80.75 268 CYS A N 1
ATOM 1941 C CA . CYS A 1 268 ? 16.678 -6.433 -20.708 1.00 80.75 268 CYS A CA 1
ATOM 1942 C C . CYS A 1 268 ? 16.818 -7.636 -19.755 1.00 80.75 268 CYS A C 1
ATOM 1944 O O . CYS A 1 268 ? 17.579 -8.557 -20.044 1.00 80.75 268 CYS A O 1
ATOM 1946 N N . GLY A 1 269 ? 15.995 -7.687 -18.702 1.00 78.06 269 GLY A N 1
ATOM 1947 C CA . GLY A 1 269 ? 15.977 -8.755 -17.705 1.00 78.06 269 GLY A CA 1
ATOM 1948 C C . GLY A 1 269 ? 16.717 -8.392 -16.421 1.00 78.06 269 GLY A C 1
ATOM 1949 O O . GLY A 1 269 ? 16.851 -9.252 -15.549 1.00 78.06 269 GLY A O 1
ATOM 1950 N N . ASP A 1 270 ? 17.157 -7.141 -16.293 1.00 82.06 270 ASP A N 1
ATOM 1951 C CA . ASP A 1 270 ? 17.755 -6.636 -15.070 1.00 82.06 270 ASP A CA 1
ATOM 1952 C C . ASP A 1 270 ? 16.659 -6.515 -14.004 1.00 82.06 270 ASP A C 1
ATOM 1954 O O . ASP A 1 270 ? 15.503 -6.186 -14.295 1.00 82.06 270 ASP A O 1
ATOM 1958 N N . HIS A 1 271 ? 17.019 -6.819 -12.759 1.00 83.50 271 HIS A N 1
ATOM 1959 C CA . HIS A 1 271 ? 16.148 -6.713 -11.591 1.00 83.50 271 HIS A CA 1
ATOM 1960 C C . HIS A 1 271 ? 16.846 -5.852 -10.557 1.00 83.50 271 HIS A C 1
ATOM 1962 O O . HIS A 1 271 ? 18.028 -6.050 -10.290 1.00 83.50 271 HIS A O 1
ATOM 1968 N N . TRP A 1 272 ? 16.112 -4.909 -9.986 1.00 79.56 272 TRP A N 1
ATOM 1969 C CA . TRP A 1 272 ? 16.566 -4.127 -8.852 1.00 79.56 272 TRP A CA 1
ATOM 1970 C C . TRP A 1 272 ? 15.484 -4.085 -7.793 1.00 79.56 272 TRP A C 1
ATOM 1972 O O . TRP A 1 272 ? 14.283 -4.203 -8.058 1.00 79.56 272 TRP A O 1
ATOM 1982 N N . ARG A 1 273 ? 15.958 -3.926 -6.568 1.00 80.44 273 ARG A N 1
ATOM 1983 C CA . ARG A 1 273 ? 15.144 -3.809 -5.382 1.00 80.44 273 ARG A CA 1
ATOM 1984 C C . ARG A 1 273 ? 15.504 -2.512 -4.684 1.00 80.44 273 ARG A C 1
ATOM 1986 O O . ARG A 1 273 ? 16.663 -2.121 -4.661 1.00 80.44 273 ARG A O 1
ATOM 1993 N N . ASP A 1 274 ? 14.499 -1.858 -4.138 1.00 79.31 274 ASP A N 1
ATOM 1994 C CA . ASP A 1 274 ? 14.660 -0.767 -3.191 1.00 79.31 274 ASP A CA 1
ATOM 1995 C C . ASP A 1 274 ? 13.819 -1.121 -1.968 1.00 79.31 274 ASP A C 1
ATOM 1997 O O . ASP A 1 274 ? 12.617 -1.366 -2.078 1.00 79.31 274 ASP A O 1
ATOM 2001 N N . ALA A 1 275 ? 14.448 -1.248 -0.805 1.00 80.62 275 ALA A N 1
ATOM 2002 C CA . ALA A 1 275 ? 13.767 -1.714 0.392 1.00 80.62 275 ALA A CA 1
ATOM 2003 C C . ALA A 1 275 ? 14.368 -1.107 1.652 1.00 80.62 275 ALA A C 1
ATOM 2005 O O . ALA A 1 275 ? 15.577 -0.956 1.768 1.00 80.62 275 ALA A O 1
ATOM 2006 N N . GLN A 1 276 ? 13.522 -0.865 2.644 1.00 79.94 276 GLN A N 1
ATOM 2007 C CA . GLN A 1 276 ? 13.946 -0.491 3.985 1.00 79.94 276 GLN A CA 1
ATOM 2008 C C . GLN A 1 276 ? 13.031 -1.186 4.990 1.00 79.94 276 GLN A C 1
ATOM 2010 O O . GLN A 1 276 ? 11.812 -1.033 4.936 1.00 79.94 276 GLN A O 1
ATOM 2015 N N . TYR A 1 277 ? 13.599 -1.960 5.916 1.00 81.81 277 TYR A N 1
ATOM 2016 C CA . TYR A 1 277 ? 12.827 -2.724 6.912 1.00 81.81 277 TYR A CA 1
ATOM 2017 C C . TYR A 1 277 ? 13.001 -2.223 8.346 1.00 81.81 277 TYR A C 1
ATOM 2019 O O . TYR A 1 277 ? 12.177 -2.543 9.201 1.00 81.81 277 TYR A O 1
ATOM 2027 N N . ASP A 1 278 ? 14.048 -1.441 8.607 1.00 74.31 278 ASP A N 1
ATOM 2028 C CA . ASP A 1 278 ? 14.286 -0.786 9.889 1.00 74.31 278 ASP A CA 1
ATOM 2029 C C . ASP A 1 278 ? 14.614 0.696 9.634 1.00 74.31 278 ASP A C 1
ATOM 2031 O O . ASP A 1 278 ? 15.554 0.990 8.893 1.00 74.31 278 ASP A O 1
ATOM 2035 N N . PRO A 1 279 ? 13.868 1.643 10.234 1.00 67.44 279 PRO A N 1
ATOM 2036 C CA . PRO A 1 279 ? 14.157 3.073 10.112 1.00 67.44 279 PRO A CA 1
ATOM 2037 C C . PRO A 1 279 ? 15.551 3.488 10.602 1.00 67.44 279 PRO A C 1
ATOM 2039 O O . PRO A 1 279 ? 15.987 4.596 10.304 1.00 67.44 279 PRO A O 1
ATOM 2042 N N . ASN A 1 280 ? 16.221 2.657 11.403 1.00 70.75 280 ASN A N 1
ATOM 2043 C CA . ASN A 1 280 ? 17.520 2.963 12.002 1.00 70.75 280 ASN A CA 1
ATOM 2044 C C . ASN A 1 280 ? 18.676 2.177 11.370 1.00 70.75 280 ASN A C 1
ATOM 2046 O O . ASN A 1 280 ? 19.811 2.317 11.828 1.00 70.75 280 ASN A O 1
ATOM 2050 N N . ASP A 1 281 ? 18.401 1.349 10.362 1.00 65.38 281 ASP A N 1
ATOM 2051 C CA . ASP A 1 281 ? 19.405 0.526 9.697 1.00 65.38 281 ASP A CA 1
ATOM 2052 C C . ASP A 1 281 ? 19.290 0.653 8.175 1.00 65.38 281 ASP A C 1
ATOM 2054 O O . ASP A 1 281 ? 18.515 -0.051 7.519 1.00 65.38 281 ASP A O 1
ATOM 2058 N N . SER A 1 282 ? 20.107 1.551 7.623 1.0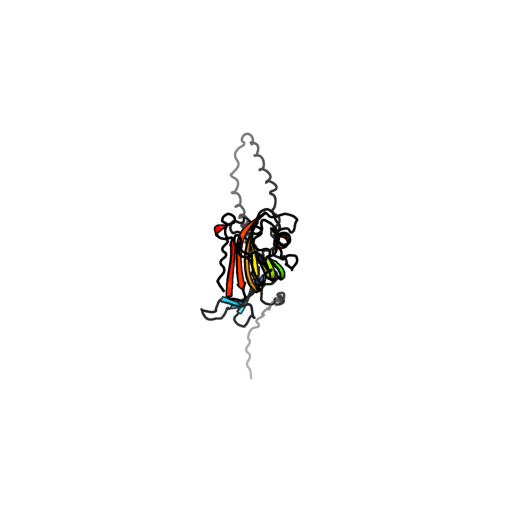0 59.06 282 SER A N 1
ATOM 2059 C CA . SER A 1 282 ? 20.237 1.776 6.182 1.00 59.06 282 SER A CA 1
ATOM 2060 C C . SER A 1 282 ? 20.995 0.656 5.461 1.00 59.06 282 SER A C 1
ATOM 2062 O O . SER A 1 282 ? 21.075 0.660 4.239 1.00 59.06 282 SER A O 1
ATOM 2064 N N . SER A 1 283 ? 21.533 -0.352 6.166 1.00 56.88 283 SER A N 1
ATOM 2065 C CA . SER A 1 283 ? 22.243 -1.464 5.512 1.00 56.88 283 SER A CA 1
ATOM 2066 C C . SER A 1 283 ? 21.324 -2.426 4.748 1.00 56.88 283 SER A C 1
ATOM 2068 O O . SER A 1 283 ? 21.809 -3.264 3.988 1.00 56.88 283 SER A O 1
ATOM 2070 N N . ASN A 1 284 ? 20.002 -2.297 4.919 1.00 52.72 284 ASN A N 1
ATOM 2071 C CA . ASN A 1 284 ? 18.997 -3.097 4.213 1.00 52.72 284 ASN A CA 1
ATOM 2072 C C . ASN A 1 284 ? 18.497 -2.453 2.905 1.00 52.72 284 ASN A C 1
ATOM 2074 O O . ASN A 1 284 ? 17.705 -3.078 2.193 1.00 52.72 284 ASN A O 1
ATOM 2078 N N . GLU A 1 285 ? 18.989 -1.252 2.581 1.00 56.69 285 GLU A N 1
ATOM 2079 C CA . GLU A 1 285 ? 18.775 -0.541 1.316 1.00 56.69 285 GLU A CA 1
ATOM 2080 C C . GLU A 1 285 ? 19.556 -1.270 0.214 1.00 56.69 285 GLU A C 1
ATOM 2082 O O . GLU A 1 285 ? 20.731 -1.016 -0.040 1.00 56.69 285 GLU A O 1
ATOM 2087 N N . SER A 1 286 ? 18.947 -2.310 -0.358 1.00 54.50 286 SER A N 1
ATOM 2088 C CA . SER A 1 286 ? 19.653 -3.278 -1.203 1.00 54.50 286 SER A CA 1
ATOM 2089 C C . SER A 1 286 ? 19.347 -3.093 -2.682 1.00 54.50 286 SER A C 1
ATOM 2091 O O . SER A 1 286 ? 18.402 -3.679 -3.195 1.00 54.50 286 SER A O 1
ATOM 2093 N N . GLY A 1 287 ? 20.224 -2.369 -3.381 1.00 54.91 287 GLY A N 1
ATOM 2094 C CA . GLY A 1 287 ? 20.370 -2.451 -4.833 1.00 54.91 287 GLY A CA 1
ATOM 2095 C C . GLY A 1 287 ? 21.322 -3.581 -5.247 1.00 54.91 287 GLY A C 1
ATOM 2096 O O . GLY A 1 287 ? 22.358 -3.814 -4.620 1.00 54.91 287 GLY A O 1
ATOM 2097 N N . THR A 1 288 ? 21.012 -4.298 -6.329 1.00 52.03 288 THR A N 1
ATOM 2098 C CA . THR A 1 288 ? 22.062 -4.785 -7.239 1.00 52.03 288 THR A CA 1
ATOM 2099 C C . THR A 1 288 ? 21.522 -5.034 -8.637 1.00 52.03 288 THR A C 1
ATOM 2101 O O . THR A 1 288 ? 20.577 -5.788 -8.830 1.00 52.03 288 THR A O 1
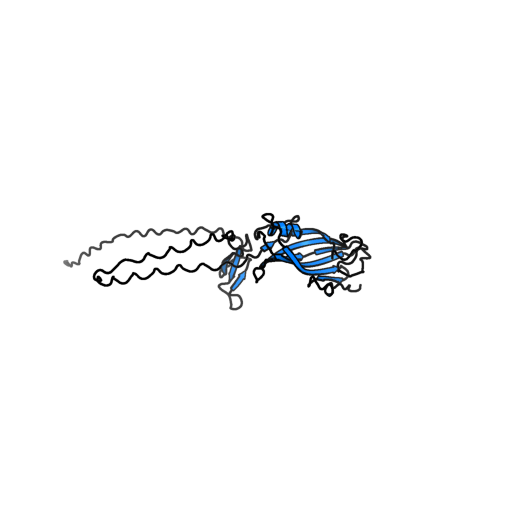ATOM 2104 N N . ILE A 1 289 ? 22.203 -4.401 -9.587 1.00 47.69 289 ILE A N 1
ATOM 2105 C CA . ILE A 1 289 ? 22.066 -4.494 -11.037 1.00 47.69 289 ILE A CA 1
ATOM 2106 C C . ILE A 1 289 ? 22.543 -5.880 -11.493 1.00 47.69 289 ILE A C 1
ATOM 2108 O O . ILE A 1 289 ? 23.700 -6.254 -11.282 1.00 47.69 289 ILE A O 1
ATOM 2112 N N . GLY A 1 290 ? 21.651 -6.650 -12.117 1.00 44.38 290 GLY A N 1
ATOM 2113 C CA . GLY A 1 290 ? 22.052 -7.741 -13.004 1.00 44.38 290 GLY A CA 1
ATOM 2114 C C . GLY A 1 290 ? 22.736 -7.159 -14.242 1.00 44.38 290 GLY A C 1
ATOM 2115 O O . GLY A 1 290 ? 22.366 -6.087 -14.699 1.00 44.38 290 GLY A O 1
ATOM 2116 N N . ASN A 1 291 ? 23.781 -7.817 -14.746 1.00 38.59 291 ASN A N 1
ATOM 2117 C CA . ASN A 1 291 ? 24.491 -7.328 -15.926 1.00 38.59 291 ASN A CA 1
ATOM 2118 C C . ASN A 1 291 ? 23.752 -7.733 -17.205 1.00 38.59 291 ASN A C 1
ATOM 2120 O O . ASN A 1 291 ? 23.625 -8.932 -17.476 1.00 38.59 291 ASN A O 1
ATOM 2124 N N . CYS A 1 292 ? 23.422 -6.745 -18.031 1.00 45.97 292 CYS A N 1
ATOM 2125 C CA . CYS A 1 292 ? 23.394 -6.898 -19.484 1.00 45.97 292 CYS A CA 1
ATOM 2126 C C . CYS A 1 292 ? 24.779 -6.684 -20.105 1.00 45.97 292 CYS A C 1
ATOM 2128 O O . CYS A 1 292 ? 25.479 -5.727 -19.701 1.00 45.97 292 CYS A O 1
#

pLDDT: mean 71.96, std 19.49, range [32.31, 95.94]

Foldseek 3Di:
DDDDDDDDDDDDDDPDDPDPPPPPPDPPDPDPQAAADLQKHKWWAAQDDPPVRHGDTHRPDHDPRTDIDIDGLADDDDDDDDDDPDDDDDDDDDDDDDDDDDDDDDDDDDDDDDDDDDDDDDDDDHHKAKADFEKDWAFAQADLPADPPCSRDGQWTKIWTKMWIWAADPVNQFIKIKIKTPFMKIWTDAQGADNFRPGPDHRPDTWIWTKIKMFIKTWGDDWDADSSDYDYHVCRDPVSVCCRGTVVPNDDTDIGGAKMKMWIATPVGWIFMAIDHDPVDSVPRDTDTDDD